Protein AF-A0A4R8IGD0-F1 (afdb_monomer_lite)

Secondary structure (DSSP, 8-state):
-HHHHHH-GGGEEEEEEEEE-GGGHHHHHHHHHHHHTT-TTB---SS-EEEEEEEEEEEEEEEPTTT--EEEEEEEEEETTT--EEEEEEEEEEE-TTS-EEEEEEEEETTEEEEEEEEEEE-TTS-EEEE----STTSSEEEEEEE-TTS-EEEEE-TTEEEEEEEEEETTEEEEEEEEEETTEEEEEEEEEEEEPP--

Organism: NCBI:txid1476462

pLDDT: mean 78.38, std 15.29, range [35.62, 96.44]

Radius of gyration: 17.21 Å; chains: 1; bounding box: 51×46×44 Å

Foldseek 3Di:
DVVVCVVPVQQKKKWKWKFFDPVQLVVLVVVCVQDVPPHLAANDPSDGPPDTFIKRWDWDFDADPVPRDGPWIWIWIAGPVPRRTHHTWTWDWDAFPVRAIWIKTWADDDQWIKIATWGWDADPVRKTKTKQQDADPRGGHIKIWGADPVRDIDMDGQNQWIKMKIWDDDPQKIKIKIFIGGNNHTRMIMIIIIGRHDDD

Sequence (200 aa):
MLSVFYENTANHNLEFSVKWNPFFKFFGILINKLFSNRINQLNIPTKNIDDSESLKSEIINLIDPKTNEIKYTFWFRSIESSGQVIYSGVYGICNLPSGKTCVKAVFPLPNGNATVLMNPSVGEKGELILDSSGKQFGDAGFYFLLKDSKGEYWSQFISSFRDKLIIGSENDLIFAEQTLTLWNLKVLTFNYKIKLKDII

Structure (mmCIF, N/CA/C/O backbone):
data_AF-A0A4R8IGD0-F1
#
_entry.id   AF-A0A4R8IGD0-F1
#
loop_
_atom_site.group_PDB
_atom_site.id
_atom_site.type_symbol
_atom_site.label_atom_id
_atom_site.label_alt_id
_atom_site.label_comp_id
_atom_site.label_asym_id
_atom_site.label_entity_id
_atom_site.label_seq_id
_atom_site.pdbx_PDB_ins_code
_atom_site.Cartn_x
_atom_site.Cartn_y
_atom_site.Cartn_z
_atom_site.occupancy
_atom_site.B_iso_or_equiv
_atom_site.auth_seq_id
_atom_site.auth_comp_id
_atom_site.auth_asym_id
_atom_site.auth_atom_id
_atom_site.pdbx_PDB_model_num
ATOM 1 N N . MET A 1 1 ? 13.365 -13.383 -11.306 1.00 51.94 1 MET A N 1
ATOM 2 C CA . MET A 1 1 ? 13.851 -12.152 -10.646 1.00 51.94 1 MET A CA 1
ATOM 3 C C . MET A 1 1 ? 12.770 -11.506 -9.785 1.00 51.94 1 MET A C 1
ATOM 5 O O . MET A 1 1 ? 12.956 -11.467 -8.580 1.00 51.94 1 MET A O 1
ATOM 9 N N . LEU A 1 2 ? 11.621 -11.101 -10.345 1.00 51.91 2 LEU A N 1
ATOM 10 C CA . LEU A 1 2 ? 10.483 -10.607 -9.548 1.00 51.91 2 LEU A CA 1
ATOM 11 C C . LEU A 1 2 ? 10.016 -11.618 -8.481 1.00 51.91 2 LEU A C 1
ATOM 13 O O . LEU A 1 2 ? 9.851 -11.238 -7.330 1.00 51.91 2 LEU A O 1
ATOM 17 N N . SER A 1 3 ? 9.890 -12.908 -8.822 1.00 47.41 3 SER A N 1
ATOM 18 C CA . SER A 1 3 ? 9.557 -13.970 -7.851 1.00 47.41 3 SER A CA 1
ATOM 19 C C . SER A 1 3 ? 10.567 -14.069 -6.699 1.00 47.41 3 SER A C 1
ATOM 21 O O . SER A 1 3 ? 10.180 -14.062 -5.537 1.00 47.41 3 SER A O 1
ATOM 23 N N . VAL A 1 4 ? 11.865 -14.061 -7.022 1.00 53.56 4 VAL A N 1
ATOM 24 C CA . VAL A 1 4 ? 12.970 -14.112 -6.048 1.00 53.56 4 VAL A CA 1
ATOM 25 C C . VAL A 1 4 ? 12.961 -12.894 -5.119 1.00 53.56 4 VAL A C 1
ATOM 27 O O . VAL A 1 4 ? 13.234 -13.040 -3.929 1.00 53.56 4 VAL A O 1
ATOM 30 N N . PHE A 1 5 ? 12.603 -11.710 -5.630 1.00 53.16 5 PHE A N 1
ATOM 31 C CA . PHE A 1 5 ? 12.389 -10.518 -4.809 1.00 53.16 5 PHE A CA 1
ATOM 32 C C . PHE A 1 5 ? 11.239 -10.704 -3.819 1.00 53.16 5 PHE A C 1
ATOM 34 O O . PHE A 1 5 ? 11.441 -10.460 -2.634 1.00 53.16 5 PHE A O 1
ATOM 41 N N . TYR A 1 6 ? 10.073 -11.189 -4.258 1.00 52.84 6 TYR A N 1
ATOM 42 C CA . TYR A 1 6 ? 8.938 -11.412 -3.351 1.00 52.84 6 TYR A CA 1
ATOM 43 C C . TYR A 1 6 ? 9.249 -12.441 -2.259 1.00 52.84 6 TYR A C 1
ATOM 45 O O . TYR A 1 6 ? 8.816 -12.270 -1.121 1.00 52.84 6 TYR A O 1
ATOM 53 N N . GLU A 1 7 ? 10.055 -13.454 -2.571 1.00 52.69 7 GLU A N 1
ATOM 54 C CA . GLU A 1 7 ? 10.496 -14.465 -1.606 1.00 52.69 7 GLU A CA 1
ATOM 55 C C . GLU A 1 7 ? 11.593 -13.950 -0.655 1.00 52.69 7 GLU A C 1
ATOM 57 O O . GLU A 1 7 ? 11.676 -14.404 0.483 1.00 52.69 7 GLU A O 1
ATOM 62 N N . ASN A 1 8 ? 12.405 -12.969 -1.077 1.00 55.62 8 ASN A N 1
ATOM 63 C CA . ASN A 1 8 ? 13.592 -12.502 -0.344 1.00 55.62 8 ASN A CA 1
ATOM 64 C C . ASN A 1 8 ? 13.653 -10.973 -0.199 1.00 55.62 8 ASN A C 1
ATOM 66 O O . ASN A 1 8 ? 14.723 -10.360 -0.272 1.00 55.62 8 ASN A O 1
ATOM 70 N N . THR A 1 9 ? 12.506 -10.330 0.026 1.00 56.19 9 THR A N 1
ATOM 71 C CA . THR A 1 9 ? 12.402 -8.858 0.062 1.00 56.19 9 THR A CA 1
ATOM 72 C C . THR A 1 9 ? 13.317 -8.216 1.122 1.00 56.19 9 THR A C 1
ATOM 74 O O . THR A 1 9 ? 13.776 -7.090 0.948 1.00 56.19 9 THR A O 1
ATOM 77 N N . ALA A 1 10 ? 13.642 -8.935 2.205 1.00 57.41 10 ALA A N 1
ATOM 78 C CA . ALA A 1 10 ? 14.566 -8.484 3.255 1.00 57.41 10 ALA A CA 1
ATOM 79 C C . ALA A 1 10 ? 16.035 -8.352 2.788 1.00 57.41 10 ALA A C 1
ATOM 81 O O . ALA A 1 10 ? 16.814 -7.598 3.382 1.00 57.41 10 ALA A O 1
ATOM 82 N N . ASN A 1 11 ? 16.405 -9.036 1.700 1.00 58.34 11 ASN A N 1
ATOM 83 C CA . ASN A 1 11 ? 17.756 -9.044 1.131 1.00 58.34 11 ASN A CA 1
ATOM 84 C C . ASN A 1 11 ? 17.971 -7.937 0.093 1.00 58.34 11 ASN A C 1
ATOM 86 O O . ASN A 1 11 ? 18.902 -8.019 -0.698 1.00 58.34 11 ASN A O 1
ATOM 90 N N . HIS A 1 12 ? 17.114 -6.917 0.064 1.00 57.34 12 HIS A N 1
ATOM 91 C CA . HIS A 1 12 ? 17.208 -5.827 -0.899 1.00 57.34 12 HIS A CA 1
ATOM 92 C C . HIS A 1 12 ? 17.318 -4.477 -0.184 1.00 57.34 12 HIS A C 1
ATOM 94 O O . HIS A 1 12 ? 16.649 -4.240 0.825 1.00 57.34 12 HIS A O 1
ATOM 100 N N . ASN A 1 13 ? 18.167 -3.599 -0.711 1.00 64.88 13 ASN A N 1
ATOM 101 C CA . ASN A 1 13 ? 18.216 -2.193 -0.338 1.00 64.88 13 ASN A CA 1
ATOM 102 C C . ASN A 1 13 ? 17.140 -1.442 -1.123 1.00 64.88 13 ASN A C 1
ATOM 104 O O . ASN A 1 13 ? 17.020 -1.583 -2.343 1.00 64.88 13 ASN A O 1
ATOM 108 N N . LEU A 1 14 ? 16.339 -0.671 -0.394 1.00 68.94 14 LEU A N 1
ATOM 109 C CA . LEU A 1 14 ? 15.233 0.114 -0.923 1.00 68.94 14 LEU A CA 1
ATOM 110 C C . LEU A 1 14 ? 15.605 1.589 -0.829 1.00 68.94 14 LEU A C 1
ATOM 112 O O . LEU A 1 14 ? 15.563 2.175 0.249 1.00 68.94 14 LEU A O 1
ATOM 116 N N . GLU A 1 15 ? 15.938 2.183 -1.965 1.00 71.44 15 GLU A N 1
ATOM 117 C CA . GLU A 1 15 ? 15.999 3.634 -2.106 1.00 71.44 15 GLU A CA 1
ATOM 118 C C . GLU A 1 15 ? 14.591 4.124 -2.447 1.00 71.44 15 GLU A C 1
ATOM 120 O O . GLU A 1 15 ? 13.934 3.568 -3.337 1.00 71.44 15 GLU A O 1
ATOM 125 N N . PHE A 1 16 ? 14.107 5.161 -1.762 1.00 73.19 16 PHE A N 1
ATOM 126 C CA . PHE A 1 16 ? 12.798 5.735 -2.068 1.00 73.19 16 PHE A CA 1
ATOM 127 C C . PHE A 1 16 ? 12.841 7.257 -2.191 1.00 73.19 16 PHE A C 1
ATOM 129 O O . PHE A 1 16 ? 13.636 7.936 -1.549 1.00 73.19 16 PHE A O 1
ATOM 136 N N . SER A 1 17 ? 11.945 7.789 -3.020 1.00 72.19 17 SER A N 1
ATOM 137 C CA . SER A 1 17 ? 11.677 9.225 -3.129 1.00 72.19 17 SER A CA 1
ATOM 138 C C . SER A 1 17 ? 10.173 9.476 -3.140 1.00 72.19 17 SER A C 1
ATOM 140 O O . SER A 1 17 ? 9.392 8.642 -3.612 1.00 72.19 17 SER A O 1
ATOM 142 N N . VAL A 1 18 ? 9.760 10.633 -2.620 1.00 77.12 18 VAL A N 1
ATOM 143 C CA . VAL A 1 18 ? 8.350 11.036 -2.535 1.00 77.12 18 VAL A CA 1
ATOM 144 C C . VAL A 1 18 ? 8.157 12.355 -3.260 1.00 77.12 18 VAL A C 1
ATOM 146 O O . VAL A 1 18 ? 8.779 13.358 -2.913 1.00 77.12 18 VAL A O 1
ATOM 149 N N . LYS A 1 19 ? 7.249 12.373 -4.235 1.00 78.75 19 LYS A N 1
ATOM 150 C CA . LYS A 1 19 ? 6.839 13.590 -4.940 1.00 78.75 19 LYS A CA 1
ATOM 151 C C . LYS A 1 19 ? 5.411 13.940 -4.558 1.00 78.75 19 LYS A C 1
ATOM 153 O O . LYS A 1 19 ? 4.473 13.275 -4.996 1.00 78.75 19 LYS A O 1
ATOM 158 N N . TRP A 1 20 ? 5.242 14.992 -3.762 1.00 77.75 20 TRP A N 1
ATOM 159 C CA . TRP A 1 20 ? 3.924 15.522 -3.419 1.00 77.75 20 TRP A CA 1
ATOM 160 C C . TRP A 1 20 ? 3.399 16.478 -4.481 1.00 77.75 20 TRP A C 1
ATOM 162 O O . TRP A 1 20 ? 4.125 17.349 -4.966 1.00 77.75 20 TRP A O 1
ATOM 172 N N . ASN A 1 21 ? 2.098 16.401 -4.747 1.00 77.81 21 ASN A N 1
ATOM 173 C CA . ASN A 1 21 ? 1.388 17.490 -5.396 1.00 77.81 21 ASN A CA 1
ATOM 174 C C . ASN A 1 21 ? 1.327 18.696 -4.431 1.00 77.81 21 ASN A C 1
ATOM 176 O O . ASN A 1 21 ? 0.818 18.541 -3.315 1.00 77.81 21 ASN A O 1
ATOM 180 N N . PRO A 1 22 ? 1.814 19.896 -4.818 1.00 79.69 22 PRO A N 1
ATOM 181 C CA . PRO A 1 22 ? 1.830 21.078 -3.955 1.00 79.69 22 PRO A CA 1
ATOM 182 C C . PRO A 1 22 ? 0.473 21.422 -3.333 1.00 79.69 22 PRO A C 1
ATOM 184 O O . PRO A 1 22 ? 0.426 21.788 -2.161 1.00 79.69 22 PRO A O 1
ATOM 187 N N . PHE A 1 23 ? -0.625 21.224 -4.073 1.00 79.50 23 PHE A N 1
ATOM 188 C CA . PHE A 1 23 ? -1.986 21.481 -3.587 1.00 79.50 23 PHE A CA 1
ATOM 189 C C . PHE A 1 23 ? -2.404 20.544 -2.446 1.00 79.50 23 PHE A C 1
ATOM 191 O O . PHE A 1 23 ? -3.244 20.904 -1.625 1.00 79.50 23 PHE A O 1
ATOM 198 N N . PHE A 1 24 ? -1.799 19.357 -2.362 1.00 76.31 24 PHE A N 1
ATOM 199 C CA . PHE A 1 24 ? -2.146 18.325 -1.386 1.00 76.31 24 PHE A CA 1
ATOM 200 C C . PHE A 1 24 ? -1.097 18.145 -0.281 1.00 76.31 24 PHE A C 1
ATOM 202 O O . PHE A 1 24 ? -1.261 17.281 0.576 1.00 76.31 24 PHE A O 1
ATOM 209 N N . LYS A 1 25 ? -0.050 18.980 -0.216 1.00 69.94 25 LYS A N 1
ATOM 210 C CA . LYS A 1 25 ? 0.967 18.898 0.854 1.00 69.94 25 LYS A CA 1
ATOM 211 C C . LYS A 1 25 ? 0.369 19.020 2.260 1.00 69.94 25 LYS A C 1
ATOM 213 O O . LYS A 1 25 ? 0.808 18.333 3.179 1.00 69.94 25 LYS A O 1
ATOM 218 N N . PHE A 1 26 ? -0.677 19.834 2.427 1.00 68.44 26 PHE A N 1
ATOM 219 C CA . PHE A 1 26 ? -1.390 19.947 3.703 1.00 68.44 26 PHE A CA 1
ATOM 220 C C . PHE A 1 26 ? -2.071 18.630 4.123 1.00 68.44 26 PHE A C 1
ATOM 222 O O . PHE A 1 26 ? -2.116 18.322 5.313 1.00 68.44 26 PHE A O 1
ATOM 229 N N . PHE A 1 27 ? -2.526 17.805 3.171 1.00 66.25 27 PHE A N 1
ATOM 230 C CA . PHE A 1 27 ? -3.082 16.485 3.485 1.00 66.25 27 PHE A CA 1
ATOM 231 C C . PHE A 1 27 ? -2.031 15.552 4.083 1.00 66.25 27 PHE A C 1
ATOM 233 O O . PHE A 1 27 ? -2.353 14.819 5.011 1.00 66.25 27 PHE A O 1
ATOM 240 N N . GLY A 1 28 ? -0.773 15.619 3.634 1.00 63.94 28 GLY A N 1
ATOM 241 C CA . GLY A 1 28 ? 0.320 14.869 4.260 1.00 63.94 28 GLY A CA 1
ATOM 242 C C . GLY A 1 28 ? 0.522 15.234 5.727 1.00 63.94 28 GLY A C 1
ATOM 243 O O . GLY A 1 28 ? 0.706 14.357 6.567 1.00 63.94 28 GLY A O 1
ATOM 244 N N . ILE A 1 29 ? 0.405 16.522 6.061 1.00 64.12 29 ILE A N 1
ATOM 245 C CA . ILE A 1 29 ? 0.475 17.003 7.448 1.00 64.12 29 ILE A CA 1
ATOM 246 C C . ILE A 1 29 ? -0.723 16.490 8.258 1.00 64.12 29 ILE A C 1
ATOM 248 O O . ILE A 1 29 ? -0.553 16.062 9.399 1.00 64.12 29 ILE A O 1
ATOM 252 N N . LEU A 1 30 ? -1.927 16.498 7.677 1.00 61.62 30 LEU A N 1
ATOM 253 C CA . LEU A 1 30 ? -3.142 16.025 8.342 1.00 61.62 30 LEU A CA 1
ATOM 254 C C . LEU A 1 30 ? -3.112 14.512 8.595 1.00 61.62 30 LEU A C 1
ATOM 256 O O . LEU A 1 30 ? -3.404 14.080 9.707 1.00 61.62 30 LEU A O 1
ATOM 260 N N . ILE A 1 31 ? -2.715 13.719 7.596 1.00 60.34 31 ILE A N 1
ATOM 261 C CA . ILE A 1 31 ? -2.539 12.268 7.717 1.00 60.34 31 ILE A CA 1
ATOM 262 C C . ILE A 1 31 ? -1.464 11.969 8.760 1.00 60.34 31 ILE A C 1
ATOM 264 O O . ILE A 1 31 ? -1.736 11.246 9.711 1.00 60.34 31 ILE A O 1
ATOM 268 N N . ASN A 1 32 ? -0.295 12.608 8.705 1.00 61.03 32 ASN A N 1
ATOM 269 C CA . ASN A 1 32 ? 0.690 12.412 9.766 1.00 61.03 32 ASN A CA 1
ATOM 270 C C . ASN A 1 32 ? 0.130 12.806 11.137 1.00 61.03 32 ASN A C 1
ATOM 272 O O . ASN A 1 32 ? 0.319 12.077 12.093 1.00 61.03 32 ASN A O 1
ATOM 276 N N . LYS A 1 33 ? -0.644 13.881 11.279 1.00 60.41 33 LYS A N 1
ATOM 277 C CA . LYS A 1 33 ? -1.229 14.226 12.585 1.00 60.41 33 LYS A CA 1
ATOM 278 C C . LYS A 1 33 ? -2.237 13.181 13.091 1.00 60.41 33 LYS A C 1
ATOM 280 O O . LYS A 1 33 ? -2.289 12.925 14.293 1.00 60.41 33 LYS A O 1
ATOM 285 N N . LEU A 1 34 ? -3.029 12.593 12.192 1.00 54.47 34 LEU A N 1
ATOM 286 C CA . LEU A 1 34 ? -4.034 11.575 12.515 1.00 54.47 34 LEU A CA 1
ATOM 287 C C . LEU A 1 34 ? -3.409 10.209 12.833 1.00 54.47 34 LEU A C 1
ATOM 289 O O . LEU A 1 34 ? -3.893 9.518 13.728 1.00 54.47 34 LEU A O 1
ATOM 293 N N . PHE A 1 35 ? -2.335 9.837 12.133 1.00 52.50 35 PHE A N 1
ATOM 294 C CA . PHE A 1 35 ? -1.720 8.511 12.228 1.00 52.50 35 PHE A CA 1
ATOM 295 C C . PHE A 1 35 ? -0.457 8.492 13.121 1.00 52.50 35 PHE A C 1
ATOM 297 O O . PHE A 1 35 ? -0.266 7.537 13.866 1.00 52.50 35 PHE A O 1
ATOM 304 N N . SER A 1 36 ? 0.351 9.561 13.162 1.00 47.84 36 SER A N 1
ATOM 305 C CA . SER A 1 36 ? 1.648 9.631 13.876 1.00 47.84 36 SER A CA 1
ATOM 306 C C . SER A 1 36 ? 1.519 9.685 15.405 1.00 47.84 36 SER A C 1
ATOM 308 O O . SER A 1 36 ? 2.315 9.080 16.114 1.00 47.84 36 SER A O 1
ATOM 310 N N . ASN A 1 37 ? 0.483 10.329 15.959 1.00 40.38 37 ASN A N 1
ATOM 311 C CA . ASN A 1 37 ? 0.420 10.588 17.409 1.00 40.38 37 ASN A CA 1
ATOM 312 C C . ASN A 1 37 ? 0.097 9.372 18.298 1.00 40.38 37 ASN A C 1
ATOM 314 O O . ASN A 1 37 ? 0.150 9.488 19.521 1.00 40.38 37 ASN A O 1
ATOM 318 N N . ARG A 1 38 ? -0.246 8.209 17.735 1.00 43.34 38 ARG A N 1
ATOM 319 C CA . ARG A 1 38 ? -0.470 6.984 18.530 1.00 43.34 38 ARG A CA 1
ATOM 320 C C . ARG A 1 38 ? 0.115 5.720 17.920 1.00 43.34 38 ARG A C 1
ATOM 322 O O . ARG A 1 3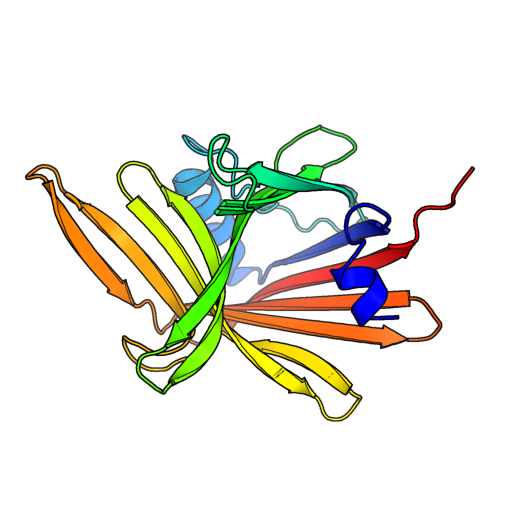8 ? 0.250 4.728 18.630 1.00 43.34 38 ARG A O 1
ATOM 329 N N . ILE A 1 39 ? 0.426 5.731 16.627 1.00 45.22 39 ILE A N 1
ATOM 330 C CA . ILE A 1 39 ? 0.737 4.527 15.874 1.00 45.22 39 ILE A CA 1
ATOM 331 C C . ILE A 1 39 ? 1.855 4.887 14.888 1.00 45.22 39 ILE A C 1
ATOM 333 O O . ILE A 1 39 ? 1.609 5.461 13.835 1.00 45.22 39 ILE A O 1
ATOM 337 N N . ASN A 1 40 ? 3.105 4.564 15.230 1.00 47.03 40 ASN A N 1
ATOM 338 C CA . ASN A 1 40 ? 4.300 4.752 14.388 1.00 47.03 40 ASN A CA 1
ATOM 339 C C . ASN A 1 40 ? 4.272 3.871 13.114 1.00 47.03 40 ASN A C 1
ATOM 341 O O . ASN A 1 40 ? 5.222 3.149 12.845 1.00 47.03 40 ASN A O 1
ATOM 345 N N . GLN A 1 41 ? 3.167 3.822 12.370 1.00 42.91 41 GLN A N 1
ATOM 346 C CA . GLN A 1 41 ? 2.941 2.852 11.292 1.00 42.91 41 GLN A CA 1
ATOM 347 C C . GLN A 1 41 ? 2.625 3.516 9.948 1.00 42.91 41 GLN A C 1
ATOM 349 O O . GLN A 1 41 ? 2.453 2.807 8.958 1.00 42.91 41 GLN A O 1
ATOM 354 N N . LEU A 1 42 ? 2.586 4.854 9.901 1.00 51.03 42 LEU A N 1
ATOM 355 C CA . LEU A 1 42 ? 2.389 5.621 8.673 1.00 51.03 42 LEU A CA 1
ATOM 356 C C . LEU A 1 42 ? 2.956 7.050 8.802 1.00 51.03 42 LEU A C 1
ATOM 358 O O . LEU A 1 42 ? 2.209 8.026 8.826 1.00 51.03 42 LEU A O 1
ATOM 362 N N . ASN A 1 43 ? 4.278 7.187 8.927 1.00 55.12 43 ASN A N 1
ATOM 363 C CA . ASN A 1 43 ? 4.939 8.492 8.832 1.00 55.12 43 ASN A CA 1
ATOM 364 C C . ASN A 1 43 ? 5.316 8.738 7.372 1.00 55.12 43 ASN A C 1
ATOM 366 O O . ASN A 1 43 ? 6.435 8.440 6.959 1.00 55.12 43 ASN A O 1
ATOM 370 N N . ILE A 1 44 ? 4.392 9.279 6.578 1.00 57.16 44 ILE A N 1
ATOM 371 C CA . ILE A 1 44 ? 4.732 9.668 5.208 1.00 57.16 44 ILE A CA 1
ATOM 372 C C . ILE A 1 44 ? 5.605 10.923 5.297 1.00 57.16 44 ILE A C 1
ATOM 374 O O . ILE A 1 44 ? 5.174 11.903 5.911 1.00 57.16 44 ILE A O 1
ATOM 378 N N . PRO A 1 45 ? 6.811 10.957 4.707 1.00 54.44 45 PRO A N 1
ATOM 379 C CA . PRO A 1 45 ? 7.607 12.174 4.693 1.00 54.44 45 PRO A CA 1
ATOM 380 C C . PRO A 1 45 ? 6.802 13.321 4.077 1.00 54.44 45 PRO A C 1
ATOM 382 O O . PRO A 1 45 ? 6.352 13.239 2.936 1.00 54.44 45 PRO A O 1
ATOM 385 N N . THR A 1 46 ? 6.564 14.380 4.852 1.00 53.19 46 THR A N 1
ATOM 386 C CA . THR A 1 46 ? 5.773 15.552 4.425 1.00 53.19 46 THR A CA 1
ATOM 387 C C . THR A 1 46 ? 6.583 16.542 3.605 1.00 53.19 46 THR A C 1
ATOM 389 O O . THR A 1 46 ? 6.020 17.413 2.940 1.00 53.19 46 THR A O 1
ATOM 392 N N . LYS A 1 47 ? 7.910 16.419 3.650 1.00 52.88 47 LYS A N 1
ATOM 393 C CA . LYS A 1 47 ? 8.817 17.107 2.740 1.00 52.88 47 LYS A CA 1
ATOM 394 C C . LYS A 1 47 ? 9.018 16.223 1.515 1.00 52.88 47 LYS A C 1
ATOM 396 O O . LYS A 1 47 ? 9.080 15.002 1.639 1.00 52.88 47 LYS A O 1
ATOM 401 N N . ASN A 1 48 ? 9.115 16.853 0.346 1.00 54.53 48 ASN A N 1
ATOM 402 C CA . ASN A 1 48 ? 9.700 16.169 -0.801 1.00 54.53 48 ASN A CA 1
ATOM 403 C C . ASN A 1 48 ? 11.110 15.764 -0.371 1.00 54.53 48 ASN A C 1
ATOM 405 O O . ASN A 1 48 ? 11.862 16.612 0.111 1.00 54.53 48 ASN A O 1
ATOM 409 N N . ILE A 1 49 ? 11.406 14.475 -0.451 1.00 57.81 49 ILE A N 1
ATOM 410 C CA . ILE A 1 49 ? 12.764 13.995 -0.257 1.00 57.81 49 ILE A CA 1
ATOM 411 C C . ILE A 1 49 ? 13.354 13.950 -1.662 1.00 57.81 49 ILE A C 1
ATOM 413 O O . ILE A 1 49 ? 12.980 13.088 -2.461 1.00 57.81 49 ILE A O 1
ATOM 417 N N . ASP A 1 50 ? 14.147 14.972 -1.981 1.00 47.25 50 ASP A N 1
ATOM 418 C CA . ASP A 1 50 ? 14.784 15.126 -3.292 1.00 47.25 50 ASP A CA 1
ATOM 419 C C . ASP A 1 50 ? 16.017 14.208 -3.429 1.00 47.25 50 ASP A C 1
ATOM 421 O O . ASP A 1 50 ? 16.346 13.800 -4.543 1.00 47.25 50 ASP A O 1
ATOM 425 N N . ASP A 1 51 ? 16.615 13.797 -2.303 1.00 49.91 51 ASP A N 1
ATOM 426 C CA . ASP A 1 51 ? 17.698 12.812 -2.225 1.00 49.91 51 ASP A CA 1
ATOM 427 C C . ASP A 1 51 ? 17.152 11.412 -1.889 1.00 49.91 51 ASP A C 1
ATOM 429 O O . ASP A 1 51 ? 16.205 11.259 -1.123 1.00 49.91 51 ASP A O 1
ATOM 433 N N . SER A 1 52 ? 17.714 10.352 -2.470 1.00 60.75 52 SER A N 1
ATOM 434 C CA . SER A 1 52 ? 17.297 8.979 -2.160 1.00 60.75 52 SER A CA 1
ATOM 435 C C . SER A 1 52 ? 17.669 8.614 -0.719 1.00 60.75 52 SER A C 1
ATOM 437 O O . SER A 1 52 ? 18.842 8.394 -0.427 1.00 60.75 52 SER A O 1
ATOM 439 N N . GLU A 1 53 ? 16.681 8.517 0.170 1.00 67.88 53 GLU A N 1
ATOM 440 C CA . GLU A 1 53 ? 16.876 7.970 1.517 1.00 67.88 53 GLU A CA 1
ATOM 441 C C . GLU A 1 53 ? 16.865 6.438 1.456 1.00 67.88 53 GLU A C 1
ATOM 443 O O . GLU A 1 53 ? 16.010 5.829 0.796 1.00 67.88 53 GLU A O 1
ATOM 448 N N . SER A 1 54 ? 17.803 5.812 2.163 1.00 72.69 54 SER A N 1
ATOM 449 C CA . SER A 1 54 ? 17.853 4.358 2.300 1.00 72.69 54 SER A CA 1
ATOM 450 C C . SER A 1 54 ? 16.853 3.883 3.350 1.00 72.69 54 SER A C 1
ATOM 452 O O . SER A 1 54 ? 16.757 4.425 4.457 1.00 72.69 54 SER A O 1
ATOM 454 N N . LEU A 1 55 ? 16.093 2.845 3.005 1.00 73.31 55 LEU A N 1
ATOM 455 C CA . LEU A 1 55 ? 15.160 2.193 3.913 1.00 73.31 55 LEU A CA 1
ATOM 456 C C . LEU A 1 55 ? 15.717 0.879 4.426 1.00 73.31 55 LEU A C 1
ATOM 458 O O . LEU A 1 55 ? 16.026 -0.030 3.652 1.00 73.31 55 LEU A O 1
ATOM 462 N N . LYS A 1 56 ? 15.671 0.721 5.748 1.00 73.19 56 LYS A N 1
ATOM 463 C CA . LYS A 1 56 ? 15.717 -0.601 6.357 1.00 73.19 56 LYS A CA 1
ATOM 464 C C . LYS A 1 56 ? 14.354 -1.260 6.163 1.00 73.19 56 LYS A C 1
ATOM 466 O O . LYS A 1 56 ? 13.329 -0.685 6.526 1.00 73.19 56 LYS A O 1
ATOM 471 N N . SER A 1 57 ? 14.343 -2.455 5.580 1.00 70.50 57 SER A N 1
ATOM 472 C CA . SER A 1 57 ? 13.136 -3.240 5.311 1.00 70.50 57 SER A CA 1
ATOM 473 C C . SER A 1 57 ? 13.244 -4.606 5.972 1.00 70.50 57 SER A C 1
ATOM 475 O O . SER A 1 57 ? 14.184 -5.353 5.705 1.00 70.50 57 SER A O 1
ATOM 477 N N . GLU A 1 58 ? 12.265 -4.935 6.807 1.00 70.44 58 GLU A N 1
ATOM 478 C CA . GLU A 1 58 ? 12.194 -6.184 7.557 1.00 70.44 58 GLU A CA 1
ATOM 479 C C . GLU A 1 58 ? 10.835 -6.852 7.332 1.00 70.44 58 GLU A C 1
ATOM 481 O O . GLU A 1 58 ? 9.789 -6.197 7.327 1.00 70.44 58 GLU A O 1
ATOM 486 N N . ILE A 1 59 ? 10.859 -8.171 7.143 1.00 74.94 59 ILE A N 1
ATOM 487 C CA . ILE A 1 5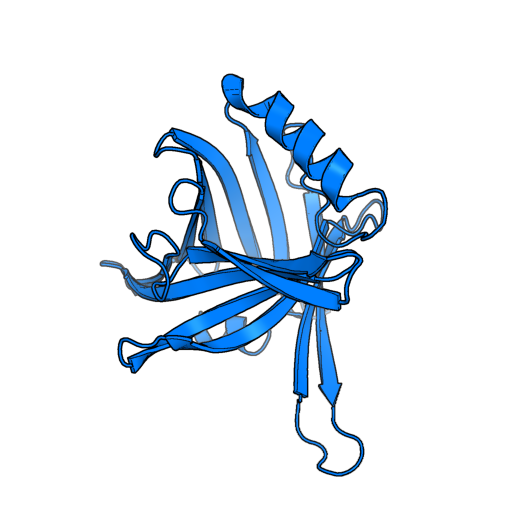9 ? 9.658 -9.005 7.133 1.00 74.94 59 ILE A CA 1
ATOM 488 C C . ILE A 1 59 ? 9.593 -9.702 8.487 1.00 74.94 59 ILE A C 1
ATOM 490 O O . ILE A 1 59 ? 10.499 -10.455 8.838 1.00 74.94 59 ILE A O 1
ATOM 494 N N . ILE A 1 60 ? 8.528 -9.456 9.244 1.00 78.62 60 ILE A N 1
ATOM 495 C CA . ILE A 1 60 ? 8.323 -10.049 10.566 1.00 78.62 60 ILE A CA 1
ATOM 496 C C . ILE A 1 60 ? 7.121 -10.986 10.472 1.00 78.62 60 ILE A C 1
ATOM 498 O O . ILE A 1 60 ? 6.007 -10.546 10.198 1.00 78.62 60 ILE A O 1
ATOM 502 N N . ASN A 1 61 ? 7.331 -12.279 10.704 1.00 82.38 61 ASN A N 1
ATOM 503 C CA . ASN A 1 61 ? 6.254 -13.267 10.711 1.00 82.38 61 ASN A CA 1
ATOM 504 C C . ASN A 1 61 ? 5.786 -13.529 12.145 1.00 82.38 61 ASN A C 1
ATOM 506 O O . ASN A 1 61 ? 6.588 -13.880 13.008 1.00 82.38 61 ASN A O 1
ATOM 510 N N . LEU A 1 62 ? 4.481 -13.397 12.392 1.00 80.31 62 LEU A N 1
ATOM 511 C CA . LEU A 1 62 ? 3.853 -13.880 13.616 1.00 80.31 62 LEU A CA 1
ATOM 512 C C . LEU A 1 62 ? 3.386 -15.314 13.395 1.00 80.31 62 LEU A C 1
ATOM 514 O O . LEU A 1 62 ? 2.505 -15.564 12.571 1.00 80.31 62 LEU A O 1
ATOM 518 N N . ILE A 1 63 ? 3.969 -16.235 14.151 1.00 85.69 63 ILE A N 1
ATOM 519 C CA . ILE A 1 63 ? 3.733 -17.671 14.031 1.00 85.69 63 ILE A CA 1
ATOM 520 C C . ILE A 1 63 ? 2.814 -18.121 15.170 1.00 85.69 63 ILE A C 1
ATOM 522 O O . ILE A 1 63 ? 2.967 -17.678 16.310 1.00 85.69 63 ILE A O 1
ATOM 526 N N . ASP A 1 64 ? 1.841 -18.983 14.875 1.00 83.62 64 ASP A N 1
ATOM 527 C CA . ASP A 1 64 ? 1.068 -19.659 15.916 1.00 83.62 64 ASP A CA 1
ATOM 528 C C . ASP A 1 64 ? 1.970 -20.666 16.653 1.00 83.62 64 ASP A C 1
ATOM 530 O O . ASP A 1 64 ? 2.456 -21.605 16.025 1.00 83.62 64 ASP A O 1
ATOM 534 N N . PRO A 1 65 ? 2.177 -20.546 17.976 1.00 83.50 65 PRO A N 1
ATOM 535 C CA . PRO A 1 65 ? 3.056 -21.458 18.706 1.00 83.50 65 PRO A CA 1
ATOM 536 C C . PRO A 1 65 ? 2.539 -22.906 18.769 1.00 83.50 65 PRO A C 1
ATOM 538 O O . PRO A 1 65 ? 3.302 -23.803 19.112 1.00 83.50 65 PRO A O 1
ATOM 541 N N . LYS A 1 66 ? 1.253 -23.150 18.482 1.00 90.44 66 LYS A N 1
ATOM 542 C CA . LYS A 1 66 ? 0.640 -24.485 18.501 1.00 90.44 66 LYS A CA 1
ATOM 543 C C . LYS A 1 66 ? 0.683 -25.170 17.141 1.00 90.44 66 LYS A C 1
ATOM 545 O O . LYS A 1 66 ? 0.934 -26.369 17.092 1.00 90.44 66 LYS A O 1
ATOM 550 N N . THR A 1 67 ? 0.401 -24.440 16.060 1.00 90.94 67 THR A N 1
ATOM 551 C CA . THR A 1 67 ? 0.353 -25.012 14.697 1.00 90.94 67 THR A CA 1
ATOM 552 C C . THR A 1 67 ? 1.635 -24.774 13.904 1.00 90.94 67 THR A C 1
ATOM 554 O O . THR A 1 67 ? 1.848 -25.419 12.883 1.00 90.94 67 THR A O 1
ATOM 557 N N . ASN A 1 68 ? 2.505 -23.878 14.379 1.00 85.19 68 ASN A N 1
ATOM 558 C CA . ASN A 1 68 ? 3.701 -23.396 13.690 1.00 85.19 68 ASN A CA 1
ATOM 559 C C . ASN A 1 68 ? 3.414 -22.730 12.327 1.00 85.19 68 ASN A C 1
ATOM 561 O O . ASN A 1 68 ? 4.311 -22.557 11.504 1.00 85.19 68 ASN A O 1
ATOM 565 N N . GLU A 1 69 ? 2.163 -22.333 12.086 1.00 86.56 69 GLU A N 1
ATOM 566 C CA . GLU A 1 69 ? 1.746 -21.650 10.864 1.00 86.56 69 GLU A CA 1
ATOM 567 C C . GLU A 1 69 ? 1.943 -20.137 10.982 1.00 86.56 69 GLU A C 1
ATOM 569 O O . GLU A 1 69 ? 1.745 -19.538 12.044 1.00 86.56 69 GLU A O 1
ATOM 574 N N . ILE A 1 70 ? 2.285 -19.495 9.863 1.00 83.25 70 ILE A N 1
ATOM 575 C CA . ILE A 1 70 ? 2.363 -18.035 9.777 1.00 83.25 70 ILE A CA 1
ATOM 576 C C . ILE A 1 70 ? 0.940 -17.472 9.821 1.00 83.25 70 ILE A C 1
ATOM 578 O O . ILE A 1 70 ? 0.160 -17.644 8.887 1.00 83.25 70 ILE A O 1
ATOM 582 N N . LYS A 1 71 ? 0.608 -16.763 10.902 1.00 83.06 71 LYS A N 1
ATOM 583 C CA . LYS A 1 71 ? -0.681 -16.079 11.067 1.00 83.06 71 LYS A CA 1
ATOM 584 C C . LYS A 1 71 ? -0.701 -14.702 10.429 1.00 83.06 71 LYS A C 1
ATOM 586 O O . LYS A 1 71 ? -1.706 -14.318 9.838 1.00 83.06 71 LYS A O 1
ATOM 591 N N . TYR A 1 72 ? 0.390 -13.954 10.567 1.00 82.56 72 TYR A N 1
ATOM 592 C CA . TYR A 1 72 ? 0.504 -12.605 10.024 1.00 82.56 72 TYR A CA 1
ATOM 593 C C . TYR A 1 72 ? 1.919 -12.345 9.535 1.00 82.56 72 TYR A C 1
ATOM 595 O O . TYR A 1 72 ? 2.883 -12.707 10.206 1.00 82.56 72 TYR A O 1
ATOM 603 N N . THR A 1 73 ? 2.028 -11.649 8.412 1.00 84.06 73 THR A N 1
ATOM 604 C CA . THR A 1 73 ? 3.298 -11.154 7.891 1.00 84.06 73 THR A CA 1
ATOM 605 C C . THR A 1 73 ? 3.271 -9.640 7.953 1.00 84.06 73 THR A C 1
ATOM 607 O O . THR A 1 73 ? 2.431 -8.991 7.334 1.00 84.06 73 THR A O 1
ATOM 610 N N . PHE A 1 74 ? 4.171 -9.065 8.733 1.00 79.25 74 PHE A N 1
ATOM 611 C CA . PHE A 1 74 ? 4.342 -7.629 8.837 1.00 79.25 74 PHE A CA 1
ATOM 612 C C . PHE A 1 74 ? 5.475 -7.207 7.920 1.00 79.25 74 PHE A C 1
ATOM 614 O O . PHE A 1 74 ? 6.557 -7.795 7.949 1.00 79.25 74 PHE A O 1
ATOM 621 N N . TRP A 1 75 ? 5.236 -6.155 7.148 1.00 75.88 75 TRP A N 1
ATOM 622 C CA . TRP A 1 75 ? 6.305 -5.465 6.449 1.00 75.88 75 TRP A CA 1
ATOM 623 C C . TRP A 1 75 ? 6.635 -4.196 7.216 1.00 75.88 75 TRP A C 1
ATOM 625 O O . TRP A 1 75 ? 5.846 -3.247 7.244 1.00 75.88 75 TRP A O 1
ATOM 635 N N . PHE A 1 76 ? 7.794 -4.212 7.861 1.00 73.75 76 PHE A N 1
ATOM 636 C CA . PHE A 1 76 ? 8.302 -3.115 8.657 1.00 73.75 76 PHE A CA 1
ATOM 637 C C . PHE A 1 76 ? 9.355 -2.347 7.864 1.00 73.75 76 PHE A C 1
ATOM 639 O O . PHE A 1 76 ? 10.295 -2.935 7.326 1.00 73.75 76 PHE A O 1
ATOM 646 N N . ARG A 1 77 ? 9.190 -1.026 7.767 1.00 74.56 77 ARG A N 1
ATOM 647 C CA . ARG A 1 77 ? 10.149 -0.139 7.107 1.00 74.56 77 ARG A CA 1
ATOM 648 C C . ARG A 1 77 ? 10.467 1.071 7.967 1.00 74.56 77 ARG A C 1
ATOM 650 O O . ARG A 1 77 ? 9.557 1.772 8.418 1.00 74.56 77 ARG A O 1
ATOM 657 N N . SER A 1 78 ? 11.752 1.367 8.107 1.00 74.31 78 SER A N 1
ATOM 658 C CA . SER A 1 78 ? 12.258 2.554 8.797 1.00 74.31 78 SER A CA 1
ATOM 659 C C . SER A 1 78 ? 13.310 3.272 7.957 1.00 74.31 78 SER A C 1
ATOM 661 O O . SER A 1 78 ? 14.033 2.633 7.192 1.00 74.31 78 SER A O 1
ATOM 663 N N . ILE A 1 79 ? 13.411 4.591 8.120 1.00 73.12 79 ILE A N 1
ATOM 664 C CA . ILE A 1 79 ? 14.531 5.370 7.581 1.00 73.12 79 ILE A CA 1
ATOM 665 C C . ILE A 1 79 ? 15.809 4.845 8.236 1.00 73.12 79 ILE A C 1
ATOM 667 O O . ILE A 1 79 ? 15.879 4.766 9.462 1.00 73.12 79 ILE A O 1
ATOM 671 N N . GLU A 1 80 ? 16.803 4.464 7.438 1.00 75.25 80 GLU A N 1
ATOM 672 C CA . GLU A 1 80 ? 18.045 3.882 7.954 1.00 75.25 80 GLU A CA 1
ATOM 673 C C . GLU A 1 80 ? 18.841 4.886 8.802 1.00 75.25 80 GLU A C 1
ATOM 675 O O . GLU A 1 80 ? 19.325 4.537 9.875 1.00 75.25 80 GLU A O 1
ATOM 680 N N . SER A 1 81 ? 18.893 6.151 8.373 1.00 75.25 81 SER A N 1
ATOM 681 C CA . SER A 1 81 ? 19.644 7.223 9.039 1.00 75.25 81 SER A CA 1
ATOM 682 C C . SER A 1 81 ? 19.070 7.636 10.401 1.00 75.25 81 SER A C 1
ATOM 684 O O . SER A 1 81 ? 19.826 7.936 11.323 1.00 75.25 81 SER A O 1
ATOM 686 N N . SER A 1 82 ? 17.741 7.656 10.552 1.00 72.44 82 SER A N 1
ATOM 687 C CA . SER A 1 82 ? 17.069 8.153 11.764 1.00 72.44 82 SER A CA 1
ATOM 688 C C . SER A 1 82 ? 16.388 7.070 12.601 1.00 72.44 82 SER A C 1
ATOM 690 O O . SER A 1 82 ? 15.947 7.344 13.716 1.00 72.44 82 SER A O 1
ATOM 692 N N . GLY A 1 83 ? 16.233 5.855 12.067 1.00 69.44 83 GLY A N 1
ATOM 693 C CA . GLY A 1 83 ? 15.424 4.795 12.673 1.00 69.44 83 GLY A CA 1
ATOM 694 C C . GLY A 1 83 ? 13.921 5.100 12.702 1.00 69.44 83 GLY A C 1
ATOM 695 O O . GLY A 1 83 ? 13.143 4.312 13.241 1.00 69.44 83 GLY A O 1
ATOM 696 N N . GLN A 1 84 ? 13.482 6.226 12.129 1.00 70.06 84 GLN A N 1
ATOM 697 C CA . GLN A 1 84 ? 12.078 6.611 12.123 1.00 70.06 84 GLN A CA 1
ATOM 698 C C . GLN A 1 84 ? 11.268 5.607 11.301 1.00 70.06 84 GLN A C 1
ATOM 700 O O . GLN A 1 84 ? 11.504 5.423 10.106 1.00 70.06 84 GLN A O 1
ATOM 705 N N . VAL A 1 85 ? 10.281 4.972 11.936 1.00 67.44 85 VAL A N 1
ATOM 706 C CA . VAL A 1 85 ? 9.375 4.041 11.256 1.00 67.44 85 VAL A CA 1
ATOM 707 C C . VAL A 1 85 ? 8.524 4.808 10.256 1.00 67.44 85 VAL A C 1
ATOM 709 O O . VAL A 1 85 ? 7.842 5.764 10.628 1.00 67.44 85 VAL A O 1
ATOM 712 N N . ILE A 1 86 ? 8.561 4.375 8.998 1.00 65.12 86 ILE A N 1
ATOM 713 C CA . ILE A 1 86 ? 7.759 4.945 7.914 1.00 65.12 86 ILE A CA 1
ATOM 714 C C . ILE A 1 86 ? 6.460 4.163 7.785 1.00 65.12 86 ILE A C 1
ATOM 716 O O . ILE A 1 86 ? 5.388 4.761 7.818 1.00 65.12 86 ILE A O 1
ATOM 720 N N . TYR A 1 87 ? 6.556 2.831 7.697 1.00 66.12 87 TYR A N 1
ATOM 721 C CA . TYR A 1 87 ? 5.404 1.951 7.528 1.00 66.12 87 TYR A CA 1
ATOM 722 C C . TYR A 1 87 ? 5.555 0.667 8.342 1.00 66.12 87 TYR A C 1
ATOM 724 O O . TYR A 1 87 ? 6.620 0.053 8.359 1.00 66.12 87 TYR A O 1
ATOM 732 N N . SER A 1 88 ? 4.465 0.237 8.973 1.00 66.81 88 SER A N 1
ATOM 733 C CA . SER A 1 88 ? 4.336 -1.108 9.539 1.00 66.81 88 SER A CA 1
ATOM 734 C C . SER A 1 88 ? 2.921 -1.601 9.269 1.00 66.81 88 SER A C 1
ATOM 736 O O . SER A 1 88 ? 1.974 -1.236 9.962 1.00 66.81 88 SER A O 1
ATOM 738 N N . GLY A 1 89 ? 2.773 -2.351 8.179 1.00 74.88 89 GLY A N 1
ATOM 739 C CA . GLY A 1 89 ? 1.491 -2.903 7.747 1.00 74.88 89 GLY A CA 1
ATOM 740 C C . GLY A 1 89 ? 1.483 -4.420 7.873 1.00 74.88 89 GLY A C 1
ATOM 741 O O . GLY A 1 89 ? 2.513 -5.063 7.666 1.00 74.88 89 GLY A O 1
ATOM 742 N N . VAL A 1 90 ? 0.319 -4.991 8.182 1.00 84.06 90 VAL A N 1
ATOM 743 C CA . VAL A 1 90 ? 0.082 -6.435 8.066 1.00 84.06 90 VAL A CA 1
ATOM 744 C C . VAL A 1 90 ? -0.320 -6.737 6.634 1.00 84.06 90 VAL A C 1
ATOM 746 O O . VAL A 1 90 ? -1.337 -6.231 6.160 1.00 84.06 90 VAL A O 1
ATOM 749 N N . TYR A 1 91 ? 0.452 -7.580 5.964 1.00 86.38 91 TYR A N 1
ATOM 750 C CA . TYR A 1 91 ? 0.206 -8.008 4.598 1.00 86.38 91 TYR A CA 1
ATOM 751 C C . TYR A 1 91 ? -0.339 -9.430 4.574 1.00 86.38 91 TYR A C 1
ATOM 753 O O . TYR A 1 91 ? 0.010 -10.281 5.393 1.00 86.38 91 TYR A O 1
ATOM 761 N N . GLY A 1 92 ? -1.218 -9.686 3.616 1.00 88.75 92 GLY A N 1
ATOM 762 C CA . GLY A 1 92 ? -1.743 -11.013 3.353 1.00 88.75 92 GLY A CA 1
ATOM 763 C C . GLY A 1 92 ? -2.594 -11.031 2.097 1.00 88.75 92 GLY A C 1
ATOM 764 O O . GLY A 1 92 ? -2.625 -10.069 1.331 1.00 88.75 92 GLY A O 1
ATOM 765 N N . ILE A 1 93 ? -3.320 -12.126 1.912 1.00 91.44 93 ILE A N 1
ATOM 766 C CA . ILE A 1 93 ? -4.284 -12.289 0.826 1.00 91.44 93 ILE A CA 1
ATO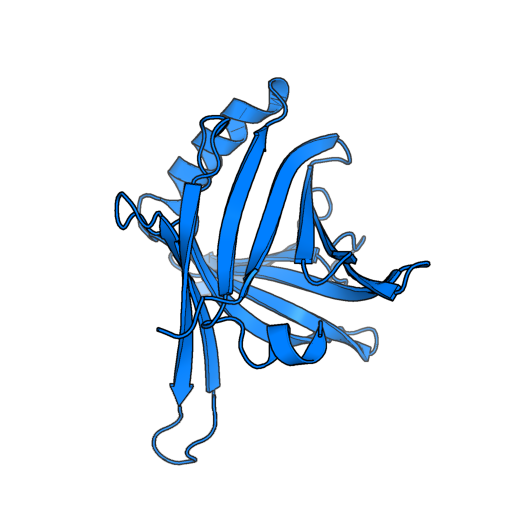M 767 C C . ILE A 1 93 ? -5.710 -12.318 1.377 1.00 91.44 93 ILE A C 1
ATOM 769 O O . ILE A 1 93 ? -5.947 -12.671 2.536 1.00 91.44 93 ILE A O 1
ATOM 773 N N . CYS A 1 94 ? -6.676 -11.931 0.555 1.00 91.81 94 CYS A N 1
ATOM 774 C CA . CYS A 1 94 ? -8.095 -12.111 0.844 1.00 91.81 94 CYS A CA 1
ATOM 775 C C . CYS A 1 94 ? -8.883 -12.343 -0.443 1.00 91.81 94 CYS A C 1
ATOM 777 O O . CYS A 1 94 ? -8.442 -11.947 -1.518 1.00 91.81 94 CYS A O 1
ATOM 779 N N . ASN A 1 95 ? -10.078 -12.912 -0.324 1.00 95.31 95 ASN A N 1
ATOM 780 C CA . ASN A 1 95 ? -11.010 -13.017 -1.440 1.00 95.31 95 ASN A CA 1
ATOM 781 C C . ASN A 1 95 ? -12.063 -11.916 -1.328 1.00 95.31 95 ASN A C 1
ATOM 783 O O . ASN A 1 95 ? -12.676 -11.743 -0.273 1.00 95.31 95 ASN A O 1
ATOM 787 N N . LEU A 1 96 ? -12.258 -11.170 -2.412 1.00 93.62 96 LEU A N 1
ATOM 788 C CA . LEU A 1 96 ? -13.361 -10.226 -2.535 1.00 93.62 96 LEU A CA 1
ATOM 789 C C . LEU A 1 96 ? -14.687 -10.983 -2.726 1.00 93.62 96 LEU A C 1
ATOM 791 O O . LEU A 1 96 ? -14.674 -12.106 -3.233 1.00 93.62 96 LEU A O 1
ATOM 795 N N . PRO A 1 97 ? -15.844 -10.360 -2.433 1.00 94.56 97 PRO A N 1
ATOM 796 C CA . PRO A 1 97 ? -17.165 -10.896 -2.772 1.00 94.56 97 PRO A CA 1
ATOM 797 C C . PRO A 1 97 ? -17.325 -11.299 -4.244 1.00 94.56 97 PRO A C 1
ATOM 799 O O . PRO A 1 97 ? -18.089 -12.204 -4.555 1.00 94.56 97 PRO A O 1
ATOM 802 N N . SER A 1 98 ? -16.577 -10.666 -5.153 1.00 92.50 98 SER A N 1
ATOM 803 C CA . SER A 1 98 ? -16.531 -11.035 -6.574 1.00 92.50 98 SER A CA 1
ATOM 804 C C . SER A 1 98 ? -15.819 -12.367 -6.862 1.00 92.50 98 SER A C 1
ATOM 806 O O . SER A 1 98 ? -15.775 -12.793 -8.012 1.00 92.50 98 SER A O 1
ATOM 808 N N . GLY A 1 99 ? -15.220 -13.005 -5.852 1.00 93.00 99 GLY A N 1
ATOM 809 C CA . GLY A 1 99 ? -14.410 -14.218 -5.978 1.00 93.00 99 GLY A CA 1
ATOM 810 C C . GLY A 1 99 ? -12.945 -13.965 -6.344 1.00 93.00 99 GLY A C 1
ATOM 811 O O . GLY A 1 99 ? -12.149 -14.900 -6.342 1.00 93.00 99 GLY A O 1
ATOM 812 N N . LYS A 1 100 ? -12.555 -12.716 -6.632 1.00 92.50 100 LYS A N 1
ATOM 813 C CA . LYS A 1 100 ? -11.163 -12.364 -6.947 1.00 92.50 100 LYS A CA 1
ATOM 814 C C . LYS A 1 100 ? -10.288 -12.391 -5.696 1.00 92.50 100 LYS A C 1
ATOM 816 O O . LYS A 1 100 ? -10.651 -11.804 -4.676 1.00 92.50 100 LYS A O 1
ATOM 821 N N . THR A 1 101 ? -9.111 -13.000 -5.796 1.00 94.56 101 THR A N 1
ATOM 822 C CA . THR A 1 101 ? -8.075 -12.907 -4.762 1.00 94.56 101 THR A CA 1
ATOM 823 C C . THR A 1 101 ? -7.337 -11.577 -4.881 1.00 94.56 101 THR A C 1
ATOM 825 O O . THR A 1 101 ? -6.965 -11.148 -5.970 1.00 94.56 101 THR A O 1
ATOM 828 N N . CYS A 1 102 ? -7.134 -10.908 -3.754 1.00 93.88 102 CYS A N 1
ATOM 829 C CA . CYS A 1 102 ? -6.493 -9.605 -3.661 1.00 93.88 102 CYS A CA 1
ATOM 830 C C . CYS A 1 102 ? -5.388 -9.612 -2.612 1.00 93.88 102 CYS A C 1
ATOM 832 O O . CYS A 1 102 ? -5.426 -10.379 -1.646 1.00 93.88 102 CYS A O 1
ATOM 834 N N . VAL A 1 103 ? -4.429 -8.710 -2.795 1.00 93.12 103 VAL A N 1
ATOM 835 C CA . VAL A 1 103 ? -3.442 -8.379 -1.771 1.00 93.12 103 VAL A CA 1
ATOM 836 C C . VAL A 1 103 ? -4.108 -7.447 -0.765 1.00 93.12 103 VAL A C 1
ATOM 838 O O . VAL A 1 103 ? -4.768 -6.479 -1.139 1.00 93.12 103 VAL A O 1
ATOM 841 N N . LYS A 1 104 ? -3.944 -7.743 0.518 1.00 92.25 104 LYS A N 1
ATOM 842 C CA . LYS A 1 104 ? -4.504 -6.986 1.634 1.00 92.25 104 LYS A CA 1
ATOM 843 C C . LYS A 1 104 ? -3.369 -6.388 2.449 1.00 92.25 104 LYS A C 1
ATOM 845 O O . LYS A 1 104 ? -2.515 -7.131 2.923 1.00 92.25 104 LYS A O 1
ATOM 850 N N . ALA A 1 105 ? -3.413 -5.079 2.661 1.00 88.69 105 ALA A N 1
ATOM 851 C CA . ALA A 1 105 ? -2.571 -4.372 3.617 1.00 88.69 105 ALA A CA 1
ATOM 852 C C . ALA A 1 105 ? -3.453 -3.776 4.720 1.00 88.69 105 ALA A C 1
ATOM 854 O O . ALA A 1 105 ? -4.400 -3.047 4.428 1.00 88.69 105 ALA A O 1
ATOM 855 N N . VAL A 1 106 ? -3.168 -4.096 5.981 1.00 87.75 106 VAL A N 1
ATOM 856 C CA . VAL A 1 106 ? -3.924 -3.616 7.145 1.00 87.75 106 VAL A CA 1
ATOM 857 C C . VAL A 1 106 ? -3.022 -2.769 8.029 1.00 87.75 106 VAL A C 1
ATOM 859 O O . VAL A 1 106 ? -1.959 -3.215 8.461 1.00 87.75 106 VAL A O 1
ATOM 862 N N . PHE A 1 107 ? -3.491 -1.566 8.333 1.00 80.94 107 PHE A N 1
ATOM 863 C CA . PHE A 1 107 ? -2.852 -0.590 9.200 1.00 80.94 107 PHE A CA 1
ATOM 864 C C . PHE A 1 107 ? -3.710 -0.418 10.460 1.00 80.94 107 PHE A C 1
ATOM 866 O O . PHE A 1 107 ? -4.809 0.144 10.384 1.00 80.94 107 PHE A O 1
ATOM 873 N N . PRO A 1 108 ? -3.266 -0.941 11.613 1.00 77.38 108 PRO A N 1
ATOM 874 C CA . PRO A 1 108 ? -3.935 -0.739 12.893 1.00 77.38 108 PRO A CA 1
ATOM 875 C C . PRO A 1 108 ? -4.253 0.735 13.187 1.00 77.38 108 PRO A C 1
ATOM 877 O O . PRO A 1 108 ? -3.443 1.624 12.938 1.00 77.38 108 PRO A O 1
ATOM 880 N N . LEU A 1 109 ? -5.435 0.988 13.753 1.00 75.50 109 LEU A N 1
ATOM 881 C CA . LEU A 1 109 ? -5.884 2.293 14.244 1.00 75.50 109 LEU A CA 1
ATOM 882 C C . LEU A 1 109 ? -6.318 2.187 15.709 1.00 75.50 109 LEU A C 1
ATOM 884 O O . LEU A 1 109 ? -6.715 1.102 16.149 1.00 75.50 109 LEU A O 1
ATOM 888 N N . PRO A 1 110 ? -6.320 3.291 16.483 1.00 71.88 110 PRO A N 1
ATOM 889 C CA . PRO A 1 110 ? -6.968 3.284 17.784 1.00 71.88 110 PRO A CA 1
ATOM 890 C C . PRO A 1 110 ? -8.446 2.930 17.576 1.00 71.88 110 PRO A C 1
ATOM 892 O O . PRO A 1 110 ? -9.164 3.659 16.896 1.00 71.88 110 PRO A O 1
ATOM 895 N N . ASN A 1 111 ? -8.879 1.800 18.137 1.00 82.12 111 ASN A N 1
ATOM 896 C CA . ASN A 1 111 ? -10.230 1.243 17.992 1.00 82.12 111 ASN A CA 1
ATOM 897 C C . ASN A 1 111 ? -10.597 0.754 16.580 1.00 82.12 111 ASN A C 1
ATOM 899 O O . ASN A 1 111 ? -11.775 0.726 16.240 1.00 82.12 111 ASN A O 1
ATOM 903 N N . GLY A 1 112 ? -9.640 0.347 15.747 1.00 87.06 112 GLY A N 1
ATOM 904 C CA . GLY A 1 112 ? -9.983 -0.118 14.407 1.00 87.06 112 GLY A CA 1
ATOM 905 C C . GLY A 1 112 ? -8.794 -0.440 13.517 1.00 87.06 112 GLY A C 1
ATOM 906 O O . GLY A 1 112 ? -7.708 -0.769 13.989 1.00 87.06 112 GLY A O 1
ATOM 907 N N . ASN A 1 113 ? -9.002 -0.330 12.209 1.00 86.62 113 ASN A N 1
ATOM 908 C CA . ASN A 1 113 ? -7.940 -0.355 11.214 1.00 86.62 113 ASN A CA 1
ATOM 909 C C . ASN A 1 113 ? -8.335 0.404 9.941 1.00 86.62 113 ASN A C 1
ATOM 911 O O . ASN A 1 113 ? -9.516 0.565 9.625 1.00 86.62 113 ASN A O 1
ATOM 915 N N . ALA A 1 114 ? -7.316 0.847 9.213 1.00 87.25 114 ALA A N 1
ATOM 916 C CA . ALA A 1 114 ? -7.408 1.156 7.798 1.00 87.25 114 ALA A CA 1
ATOM 917 C C . ALA A 1 114 ? -6.942 -0.070 7.008 1.00 87.25 114 ALA A C 1
ATOM 919 O O . ALA A 1 114 ? -5.893 -0.639 7.302 1.00 87.25 114 ALA A O 1
ATOM 920 N N . THR A 1 115 ? -7.705 -0.479 6.004 1.00 90.81 115 THR A N 1
ATOM 921 C CA . THR A 1 115 ? -7.391 -1.626 5.154 1.00 90.81 115 THR A CA 1
ATOM 922 C C . THR A 1 115 ? -7.372 -1.193 3.696 1.00 90.81 115 THR A C 1
ATOM 924 O O . THR A 1 115 ? -8.319 -0.577 3.215 1.00 90.81 115 THR A O 1
ATOM 927 N N . VAL A 1 116 ? -6.309 -1.554 2.984 1.00 91.56 116 VAL A N 1
ATOM 928 C CA . VAL A 1 116 ? -6.188 -1.384 1.535 1.00 91.56 116 VAL A CA 1
ATOM 929 C C . VAL A 1 116 ? -6.248 -2.757 0.886 1.00 91.56 116 VAL A C 1
ATOM 931 O O . VAL A 1 116 ? -5.427 -3.630 1.172 1.00 91.56 116 VAL A O 1
ATOM 934 N N . LEU A 1 117 ? -7.241 -2.950 0.025 1.00 95.06 117 LEU A N 1
ATOM 935 C CA . LEU A 1 117 ? -7.400 -4.141 -0.800 1.00 95.06 117 LEU A CA 1
ATOM 936 C C . LEU A 1 117 ? -6.955 -3.803 -2.219 1.00 95.06 117 LEU A C 1
ATOM 938 O O . LEU A 1 117 ? -7.482 -2.869 -2.817 1.00 95.06 117 LEU A O 1
ATOM 942 N N . MET A 1 118 ? -6.002 -4.549 -2.761 1.00 95.31 118 MET A N 1
ATOM 943 C CA . MET A 1 118 ? -5.434 -4.308 -4.083 1.00 95.31 118 MET A CA 1
ATOM 944 C C . MET A 1 118 ? -5.640 -5.526 -4.974 1.00 95.31 118 MET A C 1
ATOM 946 O O . MET A 1 118 ? -5.230 -6.639 -4.636 1.00 95.31 118 MET A O 1
ATOM 950 N N . ASN A 1 119 ? -6.253 -5.307 -6.130 1.00 96.06 119 ASN A N 1
ATOM 951 C CA . ASN A 1 119 ? -6.426 -6.329 -7.143 1.00 96.06 119 ASN A CA 1
ATOM 952 C C . ASN A 1 119 ? -5.128 -6.476 -7.958 1.00 96.06 119 ASN A C 1
ATOM 954 O O . ASN A 1 119 ? -4.706 -5.495 -8.578 1.00 96.06 119 ASN A O 1
ATOM 958 N N . PRO A 1 120 ? -4.494 -7.662 -7.973 1.00 95.25 120 PRO A N 1
ATOM 959 C CA . PRO A 1 120 ? -3.308 -7.901 -8.778 1.00 95.25 120 PRO A CA 1
ATOM 960 C C . PRO A 1 120 ? -3.670 -8.085 -10.257 1.00 95.25 120 PRO A C 1
ATOM 962 O O . PRO A 1 120 ? -4.702 -8.661 -10.604 1.00 95.25 120 PRO A O 1
ATOM 965 N N . SER A 1 121 ? -2.801 -7.610 -11.141 1.00 95.19 121 SER A N 1
ATOM 966 C CA . SER A 1 121 ? -2.864 -7.835 -12.587 1.00 95.19 121 SER A CA 1
ATOM 967 C C . SER A 1 121 ? -1.470 -7.726 -13.204 1.00 95.19 121 SER A C 1
ATOM 969 O O . SER A 1 121 ? -0.552 -7.213 -12.564 1.00 95.19 121 SER A O 1
ATOM 971 N N . VAL A 1 122 ? -1.307 -8.229 -14.427 1.00 94.94 122 VAL A N 1
ATOM 972 C CA . VAL A 1 122 ? -0.044 -8.156 -15.173 1.00 94.94 122 VAL A CA 1
ATOM 973 C C . VAL A 1 122 ? -0.163 -7.076 -16.246 1.00 94.94 122 VAL A C 1
ATOM 975 O O . VAL A 1 122 ? -1.144 -7.058 -16.991 1.00 94.94 122 VAL A O 1
ATOM 978 N N . GLY A 1 123 ? 0.804 -6.161 -16.285 1.00 92.88 123 GLY A N 1
ATOM 979 C CA . GLY A 1 123 ? 0.921 -5.106 -17.289 1.00 92.88 123 GLY A CA 1
ATOM 980 C C . GLY A 1 123 ? 1.429 -5.618 -18.638 1.00 92.88 123 GLY A C 1
ATOM 981 O O . GLY A 1 123 ? 1.874 -6.759 -18.767 1.00 92.88 123 GLY A O 1
ATOM 982 N N . GLU A 1 124 ? 1.377 -4.764 -19.659 1.00 90.75 124 GLU A N 1
ATOM 983 C CA . GLU A 1 124 ? 1.755 -5.126 -21.034 1.00 90.75 124 GLU A CA 1
ATOM 984 C C . GLU A 1 124 ? 3.226 -5.537 -21.175 1.00 90.75 124 GLU A C 1
ATOM 986 O O . GLU A 1 124 ? 3.552 -6.343 -22.044 1.00 90.75 124 GLU A O 1
ATOM 991 N N . LYS A 1 125 ? 4.116 -5.026 -20.315 1.00 88.31 125 LYS A N 1
ATOM 992 C CA . LYS A 1 125 ? 5.544 -5.374 -20.320 1.00 88.31 125 LYS A CA 1
ATOM 993 C C . LYS A 1 125 ? 5.886 -6.416 -19.252 1.00 88.31 125 LYS A C 1
ATOM 995 O O . LYS A 1 125 ? 7.060 -6.628 -18.957 1.00 88.31 125 LYS A O 1
ATOM 1000 N N . GLY A 1 126 ? 4.877 -7.068 -18.669 1.00 87.94 126 GLY A N 1
ATOM 1001 C CA . GLY A 1 126 ? 5.049 -8.061 -17.610 1.00 87.94 126 GLY A CA 1
ATOM 1002 C C . GLY A 1 126 ? 5.175 -7.468 -16.205 1.00 87.94 126 GLY A C 1
ATOM 1003 O O . GLY A 1 126 ? 5.596 -8.172 -15.288 1.00 87.94 126 GLY A O 1
ATOM 1004 N N . GLU A 1 127 ? 4.823 -6.194 -16.010 1.00 91.75 127 GLU A N 1
ATOM 1005 C CA . GLU A 1 127 ? 4.834 -5.559 -14.690 1.00 91.75 127 GLU A CA 1
ATOM 1006 C C . GLU A 1 127 ? 3.767 -6.164 -13.769 1.00 91.75 127 GLU A C 1
ATOM 1008 O O . GLU A 1 127 ? 2.665 -6.487 -14.215 1.00 91.75 127 GLU A O 1
ATOM 1013 N N . LEU A 1 128 ? 4.036 -6.251 -12.464 1.00 92.81 128 LEU A N 1
ATOM 1014 C CA . LEU A 1 128 ? 2.976 -6.497 -11.489 1.00 92.81 128 LEU A CA 1
ATOM 1015 C C . LEU A 1 128 ? 2.273 -5.179 -11.173 1.00 92.81 128 LEU A C 1
ATOM 1017 O O . LEU A 1 128 ? 2.902 -4.226 -10.719 1.00 92.81 128 LEU A O 1
ATOM 1021 N N . ILE A 1 129 ? 0.958 -5.145 -11.353 1.00 95.00 129 ILE A N 1
ATOM 1022 C CA . ILE A 1 129 ? 0.114 -4.002 -11.016 1.00 95.00 129 ILE A CA 1
ATOM 1023 C C . ILE A 1 129 ? -0.799 -4.400 -9.861 1.00 95.00 129 ILE A C 1
ATOM 1025 O O . ILE A 1 129 ? -1.600 -5.325 -9.990 1.00 95.00 129 ILE A O 1
ATOM 1029 N N . LEU A 1 130 ? -0.708 -3.674 -8.751 1.00 94.81 130 LEU A N 1
ATOM 1030 C CA . LEU A 1 130 ? -1.633 -3.745 -7.626 1.00 94.81 130 LEU A CA 1
ATOM 1031 C C . LEU A 1 130 ? -2.514 -2.494 -7.647 1.00 94.81 130 LEU A C 1
ATOM 1033 O O . LEU A 1 130 ? -2.018 -1.379 -7.490 1.00 94.81 130 LEU A O 1
ATOM 1037 N N . ASP A 1 131 ? -3.815 -2.673 -7.867 1.00 95.50 131 ASP A N 1
ATOM 1038 C CA . ASP A 1 131 ? -4.752 -1.564 -8.067 1.00 95.50 131 ASP A CA 1
ATOM 1039 C C . ASP A 1 131 ? -5.910 -1.617 -7.060 1.00 95.50 131 ASP A C 1
ATOM 1041 O O . ASP A 1 131 ? -6.581 -2.639 -6.909 1.00 95.50 131 ASP A O 1
ATOM 1045 N N . SER A 1 132 ? -6.148 -0.507 -6.364 1.00 94.75 132 SER A N 1
ATOM 1046 C CA . SER A 1 132 ? -7.200 -0.350 -5.351 1.00 94.75 132 SER A CA 1
ATOM 1047 C C . SER A 1 132 ? -8.282 0.662 -5.779 1.00 94.75 132 SER A C 1
ATOM 1049 O O . SER A 1 132 ? -8.934 1.305 -4.962 1.00 94.75 132 SER A O 1
ATOM 1051 N N . SER A 1 133 ? -8.493 0.837 -7.084 1.00 94.12 133 SER A N 1
ATOM 1052 C CA . SER A 1 133 ? -9.446 1.805 -7.653 1.00 94.12 133 SER A CA 1
ATOM 1053 C C . SER A 1 133 ? -10.886 1.295 -7.818 1.00 94.12 133 SER A C 1
ATOM 1055 O O . SER A 1 133 ? -11.612 1.751 -8.710 1.00 94.12 133 SER A O 1
ATOM 1057 N N . GLY A 1 134 ? -11.331 0.367 -6.967 1.00 95.00 134 GLY A N 1
ATOM 1058 C CA . GLY A 1 134 ? -12.711 -0.119 -6.971 1.00 95.00 134 GLY A CA 1
ATOM 1059 C C . GLY A 1 134 ? -13.741 0.991 -6.776 1.00 95.00 134 GLY A C 1
ATOM 1060 O O . GLY A 1 134 ? -13.436 2.110 -6.353 1.00 95.00 134 GLY A O 1
ATOM 1061 N N . LYS A 1 135 ? -14.990 0.696 -7.136 1.00 93.88 135 LYS A N 1
ATOM 1062 C CA . LYS A 1 135 ? -16.043 1.713 -7.257 1.00 93.88 135 LYS A CA 1
ATOM 1063 C C . LYS A 1 135 ? -17.059 1.644 -6.133 1.00 93.88 135 LYS A C 1
ATOM 1065 O O . LYS A 1 135 ? -17.653 2.670 -5.804 1.00 93.88 135 LYS A O 1
ATOM 1070 N N . GLN A 1 136 ? -17.240 0.472 -5.537 1.00 95.19 136 GLN A N 1
ATOM 1071 C CA . GLN A 1 136 ? -18.244 0.240 -4.508 1.00 95.19 136 GLN A CA 1
ATOM 1072 C C . GLN A 1 136 ? -17.717 -0.621 -3.362 1.00 95.19 136 GLN A C 1
ATOM 1074 O O . GLN A 1 136 ? -16.685 -1.282 -3.466 1.00 95.19 136 GLN A O 1
ATOM 1079 N N . PHE A 1 137 ? -18.466 -0.623 -2.260 1.00 95.94 137 PHE A N 1
ATOM 1080 C CA . PHE A 1 137 ? -18.192 -1.499 -1.131 1.00 95.94 137 PHE A CA 1
ATOM 1081 C C . PHE A 1 137 ? -18.162 -2.967 -1.587 1.00 95.94 137 PHE A C 1
ATOM 1083 O O . PHE A 1 137 ? -19.064 -3.425 -2.289 1.00 95.94 137 PHE A O 1
ATOM 1090 N N . GLY A 1 138 ? -17.126 -3.693 -1.173 1.00 94.62 138 GLY A N 1
ATOM 1091 C CA . GLY A 1 138 ? -16.830 -5.051 -1.626 1.00 94.62 138 GLY A CA 1
ATOM 1092 C C . GLY A 1 138 ? -15.793 -5.118 -2.754 1.00 94.62 138 GLY A C 1
ATOM 1093 O O . GLY A 1 138 ? -15.238 -6.186 -2.990 1.00 94.62 138 GLY A O 1
ATOM 1094 N N . ASP A 1 139 ? -15.466 -4.010 -3.420 1.00 96.44 139 ASP A N 1
ATOM 1095 C CA . ASP A 1 139 ? -14.375 -3.988 -4.398 1.00 96.44 139 ASP A CA 1
ATOM 1096 C C . ASP A 1 139 ? -12.995 -3.856 -3.727 1.00 96.44 139 ASP A C 1
ATOM 1098 O O . ASP A 1 139 ? -12.872 -3.553 -2.537 1.00 96.44 139 ASP A O 1
ATOM 1102 N N . ALA A 1 140 ? -11.931 -4.019 -4.517 1.00 96.31 140 ALA A N 1
ATOM 1103 C CA . ALA A 1 140 ? -10.601 -3.556 -4.133 1.00 96.31 140 ALA A CA 1
ATOM 1104 C C . ALA A 1 140 ? -10.634 -2.045 -3.833 1.00 96.31 140 ALA A C 1
ATOM 1106 O O . ALA A 1 140 ? -11.247 -1.280 -4.570 1.00 96.31 140 ALA A O 1
ATOM 1107 N N . GLY A 1 141 ? -9.981 -1.600 -2.766 1.00 94.25 141 GLY A N 1
ATOM 1108 C CA . GLY A 1 141 ? -9.936 -0.192 -2.393 1.00 94.25 141 GLY A CA 1
ATOM 1109 C C . GLY A 1 141 ? -9.653 0.041 -0.925 1.00 94.25 141 GLY A C 1
ATOM 1110 O O . GLY A 1 141 ? -9.172 -0.849 -0.221 1.00 94.25 141 GLY A O 1
ATOM 1111 N N . PHE A 1 142 ? -9.914 1.267 -0.485 1.00 92.12 142 PHE A N 1
ATOM 1112 C CA . PHE A 1 142 ? -9.591 1.722 0.856 1.00 92.12 142 PHE A CA 1
ATOM 1113 C C . PHE A 1 142 ? -10.804 1.639 1.783 1.00 92.12 142 PHE A C 1
ATOM 1115 O O . PHE A 1 142 ? -11.876 2.168 1.478 1.00 92.12 142 PHE A O 1
ATOM 1122 N N . TYR A 1 143 ? -10.612 1.014 2.940 1.00 92.88 143 TYR A N 1
ATOM 1123 C CA . TYR A 1 143 ? -11.644 0.782 3.939 1.00 92.88 143 TYR A CA 1
ATOM 1124 C C . TYR A 1 143 ? -11.189 1.249 5.315 1.00 92.88 143 TYR A C 1
ATOM 1126 O O . TYR A 1 143 ? -10.057 0.999 5.721 1.00 92.88 143 TYR A O 1
ATOM 1134 N N . PHE A 1 144 ? -12.104 1.846 6.070 1.00 90.62 144 PHE A N 1
ATOM 1135 C CA . PHE A 1 144 ? -11.987 1.949 7.518 1.00 90.62 144 PHE A CA 1
ATOM 1136 C C . PHE A 1 144 ? -12.899 0.922 8.175 1.00 90.62 144 PHE A C 1
ATOM 1138 O O . PHE A 1 144 ? -14.057 0.786 7.785 1.00 90.62 144 PHE A O 1
ATOM 1145 N N . LEU A 1 145 ? -12.384 0.239 9.192 1.00 92.38 145 LEU A N 1
ATOM 1146 C CA . LEU A 1 145 ? -13.175 -0.498 10.168 1.00 92.38 145 LEU A CA 1
ATOM 1147 C C . LEU A 1 145 ? -12.929 0.143 11.529 1.00 92.38 145 LEU A C 1
ATOM 1149 O O . LEU A 1 145 ? -11.804 0.109 12.020 1.00 92.38 145 LEU A O 1
ATOM 1153 N N . LEU A 1 146 ? -13.958 0.726 12.132 1.00 89.88 146 LEU A N 1
ATOM 1154 C CA . LEU A 1 146 ? -13.863 1.457 13.392 1.00 89.88 146 LEU A CA 1
ATOM 1155 C C . LEU A 1 146 ? -14.852 0.889 14.402 1.00 89.88 146 LEU A C 1
ATOM 1157 O O . LEU A 1 146 ? -15.956 0.493 14.047 1.00 89.88 146 LEU A O 1
ATOM 1161 N N . LYS A 1 147 ? -14.453 0.874 15.666 1.00 91.31 147 LYS A N 1
ATOM 1162 C CA . LYS A 1 147 ? -15.298 0.542 16.805 1.00 91.31 147 LYS A CA 1
ATOM 1163 C C . LYS A 1 147 ? -15.662 1.828 17.534 1.00 91.31 147 LYS A C 1
ATOM 1165 O O . LYS A 1 147 ? -14.772 2.600 17.898 1.00 91.31 147 LYS A O 1
ATOM 1170 N N . ASP A 1 148 ? -16.952 2.064 17.729 1.00 89.56 148 ASP A N 1
ATOM 1171 C CA . ASP A 1 148 ? -17.431 3.249 18.439 1.00 89.56 148 ASP A CA 1
ATOM 1172 C C . ASP A 1 148 ? -17.386 3.088 19.972 1.00 89.56 148 ASP A C 1
ATOM 1174 O O . ASP A 1 148 ? -16.969 2.057 20.508 1.00 89.56 148 ASP A O 1
ATOM 1178 N N . SER A 1 149 ? -17.809 4.128 20.700 1.00 90.06 149 SER A N 1
ATOM 1179 C CA . SER A 1 149 ? -17.825 4.134 22.169 1.00 90.06 149 SER A CA 1
ATOM 1180 C C . SER A 1 149 ? -18.847 3.177 22.791 1.00 90.06 149 SER A C 1
ATOM 1182 O O . SER A 1 149 ? -18.710 2.839 23.965 1.00 90.06 149 SER A O 1
ATOM 1184 N N . LYS A 1 150 ? -19.850 2.730 22.027 1.00 92.56 150 LYS A N 1
ATOM 1185 C CA . LYS A 1 150 ? -20.835 1.719 22.443 1.00 92.56 150 LYS A CA 1
ATOM 1186 C C . LYS A 1 150 ? -20.354 0.298 22.141 1.00 92.56 150 LYS A C 1
ATOM 1188 O O . LYS A 1 150 ? -20.926 -0.666 22.639 1.00 92.56 150 LYS A O 1
ATOM 1193 N N . GLY A 1 151 ? -19.274 0.175 21.375 1.00 90.69 151 GLY A N 1
ATOM 1194 C CA . GLY A 1 151 ? -18.656 -1.078 20.987 1.00 90.69 151 GLY A CA 1
ATOM 1195 C C . GLY A 1 151 ? -19.168 -1.651 19.667 1.00 90.69 151 GLY A C 1
ATOM 1196 O O . GLY A 1 151 ? -18.797 -2.780 19.344 1.00 90.69 151 GLY A O 1
ATOM 1197 N N . GLU A 1 152 ? -19.963 -0.895 18.909 1.00 93.81 152 GLU A N 1
ATOM 1198 C CA . GLU A 1 152 ? -20.453 -1.289 17.588 1.00 93.81 152 GLU A CA 1
ATOM 1199 C C . GLU A 1 152 ? -19.370 -1.071 16.524 1.00 93.81 152 GLU A C 1
ATOM 1201 O O . GLU A 1 152 ? -18.556 -0.146 16.617 1.00 93.81 152 GLU A O 1
ATOM 1206 N N . TYR A 1 153 ? -19.343 -1.946 15.515 1.00 93.00 153 TYR A N 1
ATOM 1207 C CA . TYR A 1 153 ? -18.379 -1.881 14.420 1.00 93.00 153 TYR A CA 1
ATOM 1208 C C . TYR A 1 153 ? -18.986 -1.205 13.194 1.00 93.00 153 TYR A C 1
ATOM 1210 O O . TYR A 1 153 ? -20.025 -1.619 12.685 1.00 93.00 153 TYR A O 1
ATOM 1218 N N . TRP A 1 154 ? -18.269 -0.218 12.675 1.00 92.62 154 TRP A N 1
ATOM 1219 C CA . TRP A 1 154 ? -18.629 0.567 11.507 1.00 92.62 154 TRP A CA 1
ATOM 1220 C C . TRP A 1 154 ? -17.594 0.349 10.418 1.00 92.62 154 TRP A C 1
ATOM 1222 O O . TRP A 1 154 ? -16.391 0.457 10.665 1.00 92.62 154 TRP A O 1
ATOM 1232 N N . SER A 1 155 ? -18.062 0.056 9.208 1.00 93.69 155 SER A N 1
ATOM 1233 C CA . SER A 1 155 ? -17.197 -0.053 8.037 1.00 93.69 155 SER A CA 1
ATOM 1234 C C . SER A 1 155 ? -17.521 1.041 7.032 1.00 93.69 155 SER A C 1
ATOM 1236 O O . SER A 1 155 ? -18.689 1.340 6.787 1.00 93.69 155 SER A O 1
ATOM 1238 N N . GLN A 1 156 ? -16.487 1.644 6.455 1.00 93.19 156 GLN A N 1
ATOM 1239 C CA . GLN A 1 156 ? -16.641 2.692 5.457 1.00 93.19 156 GLN A CA 1
ATOM 1240 C C . GLN A 1 156 ? -15.674 2.469 4.304 1.00 93.19 156 GLN A C 1
ATOM 1242 O O . GLN A 1 156 ? -14.469 2.354 4.512 1.00 93.19 156 GLN A O 1
ATOM 1247 N N . PHE A 1 157 ? -16.212 2.447 3.087 1.00 94.75 157 PHE A N 1
ATOM 1248 C CA . PHE A 1 157 ? -15.435 2.418 1.855 1.00 94.75 157 PHE A CA 1
ATOM 1249 C C . PHE A 1 157 ? -15.165 3.840 1.354 1.00 94.75 157 PHE A C 1
ATOM 1251 O O . PHE A 1 157 ? -16.090 4.649 1.260 1.00 94.75 157 PHE A O 1
ATOM 1258 N N . ILE A 1 158 ? -13.913 4.140 1.008 1.00 91.50 158 ILE A N 1
ATOM 1259 C CA . ILE A 1 158 ? -13.475 5.464 0.553 1.00 91.50 158 ILE A CA 1
ATOM 1260 C C . ILE A 1 158 ? -13.142 5.405 -0.943 1.00 91.50 158 ILE A C 1
ATOM 1262 O O . ILE A 1 158 ? -11.984 5.333 -1.339 1.00 91.50 158 ILE A O 1
ATOM 1266 N N . SER A 1 159 ? -14.171 5.464 -1.791 1.00 90.88 159 SER A N 1
ATOM 1267 C CA . SER A 1 159 ? -14.046 5.340 -3.259 1.00 90.88 159 SER A CA 1
ATOM 1268 C C . SER A 1 159 ? -13.212 6.439 -3.934 1.00 90.88 159 SER A C 1
ATOM 1270 O O . SER A 1 159 ? -12.731 6.277 -5.064 1.00 90.88 159 SER A O 1
ATOM 1272 N N . SER A 1 160 ? -13.062 7.585 -3.265 1.00 88.12 160 SER A N 1
ATOM 1273 C CA . SER A 1 160 ? -12.280 8.716 -3.755 1.00 88.12 160 SER A CA 1
ATOM 1274 C C . SER A 1 160 ? -10.782 8.517 -3.578 1.00 88.12 160 SER A C 1
ATOM 1276 O O . SER A 1 160 ? -10.034 9.116 -4.346 1.00 88.12 160 SER A O 1
ATOM 1278 N N . PHE A 1 161 ? -10.349 7.717 -2.600 1.00 87.44 161 PHE A N 1
ATOM 1279 C CA . PHE A 1 161 ? -8.943 7.481 -2.300 1.00 87.44 161 PHE A CA 1
ATOM 1280 C C . PHE A 1 161 ? -8.491 6.178 -2.947 1.00 87.44 161 PHE A C 1
ATOM 1282 O O . PHE A 1 161 ? -9.026 5.111 -2.653 1.00 87.44 161 PHE A O 1
ATOM 1289 N N . ARG A 1 162 ? -7.518 6.270 -3.850 1.00 90.50 162 ARG A N 1
ATOM 1290 C CA . ARG A 1 162 ? -7.066 5.134 -4.653 1.00 90.50 162 ARG A CA 1
ATOM 1291 C C . ARG A 1 162 ? -5.557 5.067 -4.642 1.00 90.50 162 ARG A C 1
ATOM 1293 O O . ARG A 1 162 ? -4.889 6.081 -4.827 1.00 90.50 162 ARG A O 1
ATOM 1300 N N . ASP A 1 163 ? -5.061 3.859 -4.490 1.00 90.00 163 ASP A N 1
ATOM 1301 C CA . ASP A 1 163 ? -3.660 3.489 -4.591 1.00 90.00 163 ASP A CA 1
ATOM 1302 C C . ASP A 1 163 ? -3.448 2.584 -5.806 1.00 90.00 163 ASP A C 1
ATOM 1304 O O . ASP A 1 163 ? -4.237 1.662 -6.052 1.00 90.00 163 ASP A O 1
ATOM 1308 N N . LYS A 1 164 ? -2.384 2.858 -6.555 1.00 93.25 164 LYS A N 1
ATOM 1309 C CA . LYS A 1 164 ? -1.905 2.017 -7.642 1.00 93.25 164 LYS A CA 1
ATOM 1310 C C . LYS A 1 164 ? -0.398 1.860 -7.522 1.00 93.25 164 LYS A C 1
ATOM 1312 O O . LYS A 1 164 ? 0.332 2.840 -7.656 1.00 93.25 164 LYS A O 1
ATOM 1317 N N . LEU A 1 165 ? 0.051 0.625 -7.342 1.00 91.56 165 LEU A N 1
ATOM 1318 C CA . LEU A 1 165 ? 1.457 0.246 -7.303 1.00 91.56 165 LEU A CA 1
ATOM 1319 C C . LEU A 1 165 ? 1.794 -0.561 -8.558 1.00 91.56 165 LEU A C 1
ATOM 1321 O O . LEU A 1 165 ? 1.154 -1.569 -8.846 1.00 91.56 165 LEU A O 1
ATOM 1325 N N . ILE A 1 166 ? 2.802 -0.116 -9.297 1.00 93.12 166 ILE A N 1
ATOM 1326 C CA . ILE A 1 166 ? 3.331 -0.792 -10.480 1.00 93.12 166 ILE A CA 1
ATOM 1327 C C . ILE A 1 166 ? 4.762 -1.204 -10.159 1.00 93.12 166 ILE A C 1
ATOM 1329 O O . ILE A 1 166 ? 5.574 -0.347 -9.820 1.00 93.12 166 ILE A O 1
ATOM 1333 N N . ILE A 1 167 ? 5.068 -2.496 -10.258 1.00 89.69 167 ILE A N 1
ATOM 1334 C CA . ILE A 1 167 ? 6.408 -3.049 -10.059 1.00 89.69 167 ILE A CA 1
ATOM 1335 C C . ILE A 1 167 ? 6.896 -3.654 -11.372 1.00 89.69 167 ILE A C 1
ATOM 1337 O O . ILE A 1 167 ? 6.284 -4.583 -11.899 1.00 89.69 167 ILE A O 1
ATOM 1341 N N . GLY A 1 168 ? 8.020 -3.153 -11.869 1.00 89.12 168 GLY A N 1
ATOM 1342 C CA . GLY A 1 168 ? 8.704 -3.666 -13.050 1.00 89.12 168 GLY A CA 1
ATOM 1343 C C . GLY A 1 168 ? 10.152 -4.039 -12.748 1.00 89.12 168 GLY A C 1
ATOM 1344 O O . GLY A 1 168 ? 10.674 -3.781 -11.662 1.00 89.12 168 GLY A O 1
ATOM 1345 N N . SER A 1 169 ? 10.812 -4.639 -13.731 1.00 86.38 169 SER A N 1
ATOM 1346 C CA . SER A 1 169 ? 12.244 -4.928 -13.682 1.00 86.38 169 SER A CA 1
ATOM 1347 C C . SER A 1 169 ? 12.905 -4.548 -14.999 1.00 86.38 169 SER A C 1
ATOM 1349 O O . SER A 1 169 ? 12.381 -4.890 -16.058 1.00 86.38 169 SER A O 1
ATOM 1351 N N . GLU A 1 170 ? 14.060 -3.897 -14.933 1.00 82.88 170 GLU A N 1
ATOM 1352 C CA . GLU A 1 170 ? 14.872 -3.523 -16.092 1.00 82.88 170 GLU A CA 1
ATOM 1353 C C . GLU A 1 170 ? 16.357 -3.655 -15.728 1.00 82.88 170 GLU A C 1
ATOM 1355 O O . GLU A 1 170 ? 16.776 -3.143 -14.693 1.00 82.88 170 GLU A O 1
ATOM 1360 N N . ASN A 1 171 ? 17.151 -4.339 -16.563 1.00 76.25 171 ASN A N 1
ATOM 1361 C CA . ASN A 1 171 ? 18.605 -4.516 -16.388 1.00 76.25 171 ASN A CA 1
ATOM 1362 C C . ASN A 1 171 ? 19.016 -4.939 -14.962 1.00 76.25 171 ASN A C 1
ATOM 1364 O O . ASN A 1 171 ? 19.834 -4.281 -14.324 1.00 76.25 171 ASN A O 1
ATOM 1368 N N . ASP A 1 172 ? 18.402 -6.008 -14.449 1.00 73.00 172 ASP A N 1
ATOM 1369 C CA . ASP A 1 172 ? 18.623 -6.560 -13.102 1.00 73.00 172 ASP A CA 1
ATOM 1370 C C . ASP A 1 172 ? 18.259 -5.643 -11.916 1.00 73.00 172 ASP A C 1
ATOM 1372 O O . ASP A 1 172 ? 18.470 -5.995 -10.753 1.00 73.00 172 ASP A O 1
ATOM 1376 N N . LEU A 1 173 ? 17.636 -4.494 -12.188 1.00 80.19 173 LEU A N 1
ATOM 1377 C CA . LEU A 1 173 ? 17.098 -3.581 -11.186 1.00 80.19 173 LEU A CA 1
ATOM 1378 C C . LEU A 1 173 ? 15.578 -3.700 -11.124 1.00 80.19 173 LEU A C 1
ATOM 1380 O O . LEU A 1 173 ? 14.895 -3.765 -12.149 1.00 80.19 173 LEU A O 1
ATOM 1384 N N . ILE A 1 174 ? 15.033 -3.695 -9.908 1.00 85.75 174 ILE A N 1
ATOM 1385 C CA . ILE A 1 174 ? 13.587 -3.662 -9.693 1.00 85.75 174 ILE A CA 1
ATOM 1386 C C . ILE A 1 174 ? 13.180 -2.221 -9.402 1.00 85.75 174 ILE A C 1
ATOM 1388 O O . ILE A 1 174 ? 13.748 -1.548 -8.536 1.00 85.75 174 ILE A O 1
ATOM 1392 N N . PHE A 1 175 ? 12.164 -1.759 -10.118 1.00 88.19 175 PHE A N 1
ATOM 1393 C CA . PHE A 1 175 ? 11.586 -0.437 -9.944 1.00 88.19 175 PHE A CA 1
ATOM 1394 C C . PHE A 1 175 ? 10.139 -0.580 -9.524 1.00 88.19 175 PHE A C 1
ATOM 1396 O O . PHE A 1 175 ? 9.413 -1.433 -10.035 1.00 88.19 175 PHE A O 1
ATOM 1403 N N . ALA A 1 176 ? 9.708 0.281 -8.613 1.00 87.56 176 ALA A N 1
ATOM 1404 C CA . ALA A 1 176 ? 8.298 0.400 -8.310 1.00 87.56 176 ALA A CA 1
ATOM 1405 C C . ALA A 1 176 ? 7.863 1.861 -8.286 1.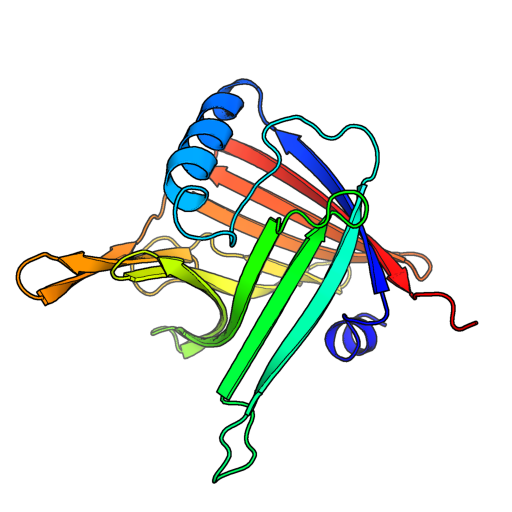00 87.56 176 ALA A C 1
ATOM 1407 O O . ALA A 1 176 ? 8.532 2.713 -7.704 1.00 87.56 176 ALA A O 1
ATOM 1408 N N . GLU A 1 177 ? 6.720 2.136 -8.898 1.00 90.50 177 GLU A N 1
ATOM 1409 C CA . GLU A 1 177 ? 6.032 3.415 -8.801 1.00 90.50 177 GLU A CA 1
ATOM 1410 C C . GLU A 1 177 ? 4.704 3.188 -8.082 1.00 90.50 177 GLU A C 1
ATOM 1412 O O . GLU A 1 177 ? 3.883 2.382 -8.518 1.00 90.50 177 GLU A O 1
ATOM 1417 N N . GLN A 1 178 ? 4.482 3.905 -6.985 1.00 89.06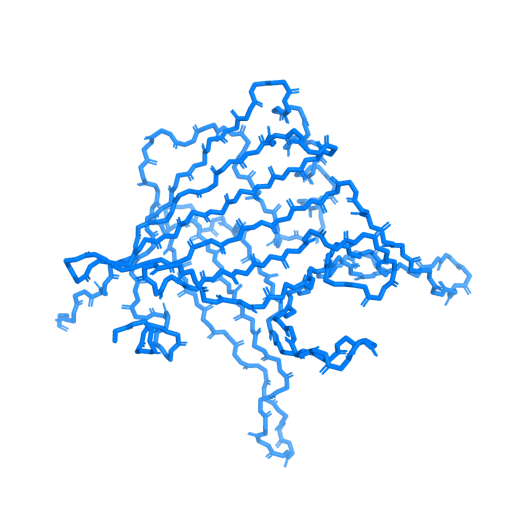 178 GLN A N 1
ATOM 1418 C CA . GLN A 1 178 ? 3.209 3.901 -6.276 1.00 89.06 178 GLN A CA 1
ATOM 1419 C C . GLN A 1 178 ? 2.572 5.276 -6.380 1.00 89.06 178 GLN A C 1
ATOM 1421 O O . GLN A 1 178 ? 3.153 6.272 -5.957 1.00 89.06 178 GLN A O 1
ATOM 1426 N N . THR A 1 179 ? 1.367 5.346 -6.925 1.00 90.00 179 THR A N 1
ATOM 1427 C CA . THR A 1 179 ? 0.630 6.594 -7.086 1.00 90.00 179 THR A CA 1
ATOM 1428 C C . THR A 1 179 ? -0.629 6.568 -6.233 1.00 90.00 179 THR A C 1
ATOM 1430 O O . THR A 1 179 ? -1.500 5.720 -6.417 1.00 90.00 179 THR A O 1
ATOM 1433 N N . LEU A 1 180 ? -0.750 7.562 -5.349 1.00 87.69 180 LEU A N 1
ATOM 1434 C CA . LEU A 1 180 ? -1.969 7.813 -4.587 1.00 87.69 180 LEU A CA 1
ATOM 1435 C C . LEU A 1 180 ? -2.774 8.929 -5.246 1.00 87.69 180 LEU A C 1
ATOM 1437 O O . LEU A 1 180 ? -2.249 9.999 -5.579 1.00 87.69 180 LEU A O 1
ATOM 1441 N N . THR A 1 181 ? -4.073 8.699 -5.392 1.00 87.12 181 THR A N 1
ATOM 1442 C CA . THR A 1 181 ? -5.021 9.679 -5.920 1.00 87.12 181 THR A CA 1
ATOM 1443 C C . THR A 1 181 ? -6.178 9.895 -4.958 1.00 87.12 181 THR A C 1
ATOM 1445 O O . THR A 1 181 ? -6.611 8.973 -4.269 1.00 87.12 181 THR A O 1
ATOM 1448 N N . LEU A 1 182 ? -6.679 11.127 -4.922 1.00 86.19 182 LEU A N 1
ATOM 1449 C CA . LEU A 1 182 ? -7.881 11.512 -4.197 1.00 86.19 182 LEU A CA 1
ATOM 1450 C C . LEU A 1 182 ? -8.793 12.270 -5.163 1.00 86.19 182 LEU A C 1
ATOM 1452 O O . LEU A 1 182 ? -8.352 13.223 -5.800 1.00 86.19 182 LEU A O 1
ATOM 1456 N N . TRP A 1 183 ? -10.041 11.826 -5.317 1.00 87.31 183 TRP A N 1
ATOM 1457 C CA . TRP A 1 183 ? -10.976 12.355 -6.327 1.00 87.31 183 TRP A CA 1
ATOM 1458 C C . TRP A 1 183 ? -10.376 12.365 -7.745 1.00 87.31 183 TRP A C 1
ATOM 1460 O O . TRP A 1 183 ? -10.548 13.317 -8.500 1.00 87.31 183 TRP A O 1
ATOM 1470 N N . ASN A 1 184 ? -9.638 11.306 -8.095 1.00 87.62 184 ASN A N 1
ATOM 1471 C CA . ASN A 1 184 ? -8.887 11.153 -9.351 1.00 87.62 184 ASN A CA 1
ATOM 1472 C C . ASN A 1 184 ? -7.757 12.176 -9.575 1.00 87.62 184 ASN A C 1
ATOM 1474 O O . ASN A 1 184 ? -7.127 12.164 -10.631 1.00 87.62 184 ASN A O 1
ATOM 1478 N N . LEU A 1 185 ? -7.452 13.031 -8.598 1.00 88.69 185 LEU A N 1
ATOM 1479 C CA . LEU A 1 185 ? -6.305 13.930 -8.644 1.00 88.69 185 LEU A CA 1
ATOM 1480 C C . LEU A 1 185 ? -5.104 13.251 -7.991 1.00 88.69 185 LEU A C 1
ATOM 1482 O O . LEU A 1 185 ? -5.216 12.682 -6.906 1.00 88.69 185 LEU A O 1
ATOM 1486 N N . LYS A 1 186 ? -3.940 13.317 -8.643 1.00 89.25 186 LYS A N 1
ATOM 1487 C CA . LYS A 1 186 ? -2.689 12.790 -8.086 1.00 89.25 186 LYS A CA 1
ATOM 1488 C C . LYS A 1 186 ? -2.322 13.576 -6.827 1.00 89.25 186 LYS A C 1
ATOM 1490 O O . LYS A 1 186 ? -2.073 14.779 -6.904 1.00 89.25 186 LYS A O 1
ATOM 1495 N N . VAL A 1 187 ? -2.282 12.884 -5.691 1.00 84.81 187 VAL A N 1
ATOM 1496 C CA . VAL A 1 187 ? -1.893 13.440 -4.387 1.00 84.81 187 VAL A CA 1
ATOM 1497 C C . VAL A 1 187 ? -0.385 13.357 -4.229 1.00 84.81 187 VAL A C 1
ATOM 1499 O O . VAL A 1 187 ? 0.265 14.349 -3.901 1.00 84.81 187 VAL A O 1
ATOM 1502 N N . LEU A 1 188 ? 0.170 12.177 -4.494 1.00 83.94 188 LEU A N 1
ATOM 1503 C CA . LEU A 1 188 ? 1.602 11.931 -4.440 1.00 83.94 188 LEU A CA 1
ATOM 1504 C C . LEU A 1 188 ? 1.983 10.728 -5.301 1.00 83.94 188 LEU A C 1
ATOM 1506 O O . LEU A 1 188 ? 1.140 9.893 -5.644 1.00 83.94 188 LEU A O 1
ATOM 1510 N N . THR A 1 189 ? 3.274 10.637 -5.594 1.00 85.50 189 THR A N 1
ATOM 1511 C CA . THR A 1 189 ? 3.898 9.454 -6.180 1.00 85.50 189 THR A CA 1
ATOM 1512 C C . THR A 1 189 ? 5.138 9.084 -5.370 1.00 85.50 189 THR A C 1
ATOM 1514 O O . THR A 1 189 ? 6.002 9.934 -5.133 1.00 85.50 189 THR A O 1
ATOM 1517 N N . PHE A 1 190 ? 5.229 7.821 -4.967 1.00 83.00 190 PHE A N 1
ATOM 1518 C CA . PHE A 1 190 ? 6.454 7.204 -4.479 1.00 83.00 190 PHE A CA 1
ATOM 1519 C C . PHE A 1 190 ? 7.180 6.534 -5.638 1.00 83.00 190 PHE A C 1
ATOM 1521 O O . PHE A 1 190 ? 6.556 5.838 -6.439 1.00 83.00 190 PHE A O 1
ATOM 1528 N N . ASN A 1 191 ? 8.496 6.705 -5.694 1.00 84.44 191 ASN A N 1
ATOM 1529 C CA . ASN A 1 191 ? 9.352 5.934 -6.587 1.00 84.44 191 ASN A CA 1
ATOM 1530 C C . ASN A 1 191 ? 10.337 5.143 -5.742 1.00 84.44 191 ASN A C 1
ATOM 1532 O O . ASN A 1 191 ? 11.004 5.719 -4.880 1.00 84.44 191 ASN A O 1
ATOM 1536 N N . TYR A 1 192 ? 10.434 3.852 -6.019 1.00 81.56 192 TYR A N 1
ATOM 1537 C CA . TYR A 1 192 ? 11.337 2.928 -5.360 1.00 81.56 192 TYR A CA 1
ATOM 1538 C C . TYR A 1 192 ? 12.345 2.401 -6.371 1.00 81.56 192 TYR A C 1
ATOM 1540 O O . TYR A 1 192 ? 11.973 1.969 -7.466 1.00 81.56 192 TYR A O 1
ATOM 1548 N N . LYS A 1 193 ? 13.612 2.390 -5.967 1.00 83.06 193 LYS A N 1
ATOM 1549 C CA . LYS A 1 193 ? 14.659 1.608 -6.617 1.00 83.06 193 LYS A CA 1
ATOM 1550 C C . LYS A 1 193 ? 15.075 0.517 -5.651 1.00 83.06 193 LYS A C 1
ATOM 1552 O O . LYS A 1 193 ? 15.411 0.791 -4.501 1.00 83.06 193 LYS A O 1
ATOM 1557 N N . ILE A 1 194 ? 15.005 -0.717 -6.117 1.00 78.88 194 ILE A N 1
ATOM 1558 C CA . ILE A 1 194 ? 15.235 -1.900 -5.306 1.00 78.88 194 ILE A CA 1
ATOM 1559 C C . ILE A 1 194 ? 16.445 -2.619 -5.886 1.00 78.88 194 ILE A C 1
ATOM 1561 O O . ILE A 1 194 ? 16.418 -3.083 -7.028 1.00 78.88 194 ILE A O 1
ATOM 1565 N N . LYS A 1 195 ? 17.508 -2.691 -5.087 1.00 76.12 195 LYS A N 1
ATOM 1566 C CA . LYS A 1 195 ? 18.759 -3.380 -5.420 1.00 76.12 195 LYS A CA 1
ATOM 1567 C C . LYS A 1 195 ? 18.936 -4.566 -4.486 1.00 76.12 195 LYS A C 1
ATOM 1569 O O . LYS A 1 195 ? 18.600 -4.459 -3.309 1.00 76.12 195 LYS A O 1
ATOM 1574 N N . LEU A 1 196 ? 19.465 -5.680 -4.979 1.00 66.81 196 LEU A N 1
ATOM 1575 C CA . LEU A 1 196 ? 19.950 -6.751 -4.103 1.00 66.81 196 LEU A CA 1
ATOM 1576 C C . LEU A 1 196 ? 21.011 -6.179 -3.151 1.00 66.81 196 LEU A C 1
ATOM 1578 O O . LEU A 1 196 ? 21.817 -5.343 -3.554 1.00 66.81 196 LEU A O 1
ATOM 1582 N N . LYS A 1 197 ? 20.979 -6.585 -1.880 1.00 63.69 197 LYS A N 1
ATOM 1583 C CA . LYS A 1 197 ? 22.067 -6.309 -0.940 1.00 63.69 197 LYS A CA 1
ATOM 1584 C C . LYS A 1 197 ? 23.290 -7.084 -1.405 1.00 63.69 197 LYS A C 1
ATOM 1586 O O . LYS A 1 197 ? 23.185 -8.286 -1.648 1.00 63.69 197 LYS A O 1
ATOM 1591 N N . ASP A 1 198 ? 24.428 -6.406 -1.489 1.00 50.94 198 ASP A N 1
ATOM 1592 C CA . ASP A 1 198 ? 25.702 -7.081 -1.688 1.00 50.94 198 ASP A CA 1
ATOM 1593 C C . ASP A 1 198 ? 25.938 -8.019 -0.498 1.00 50.94 198 ASP A C 1
ATOM 1595 O O . ASP A 1 198 ? 25.912 -7.602 0.663 1.00 50.94 198 ASP A O 1
ATOM 1599 N N . ILE A 1 199 ? 26.103 -9.308 -0.788 1.00 41.81 199 ILE A N 1
ATOM 1600 C CA . ILE A 1 199 ? 26.537 -10.294 0.199 1.00 41.81 199 ILE A CA 1
ATOM 1601 C C . ILE A 1 199 ? 28.046 -10.082 0.346 1.00 41.81 199 ILE A C 1
ATOM 1603 O O . ILE A 1 199 ? 28.794 -10.407 -0.575 1.00 41.81 199 ILE A O 1
ATOM 1607 N N . ILE A 1 200 ? 28.467 -9.480 1.461 1.00 35.62 200 ILE A N 1
ATOM 1608 C CA . ILE A 1 200 ? 29.873 -9.474 1.897 1.00 35.62 200 ILE A CA 1
ATOM 1609 C C . ILE A 1 200 ? 30.175 -10.817 2.558 1.00 35.62 200 ILE A C 1
ATOM 1611 O O . ILE A 1 200 ? 29.35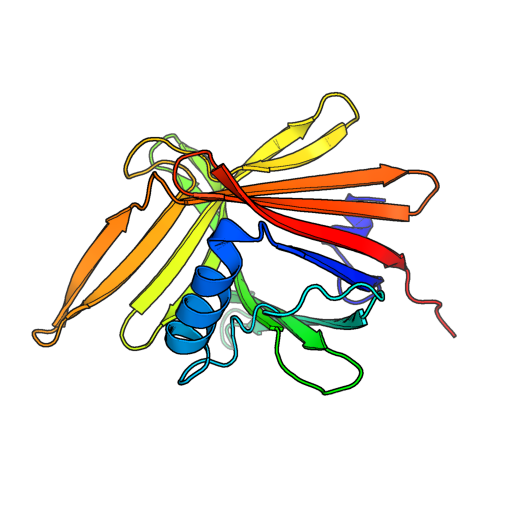7 -11.235 3.411 1.00 35.62 200 ILE A O 1
#